Protein 2EKP (pdb70)

Foldseek 3Di:
DAEEEFEVCQWFLSVLLLLVCVVVVYAYEYEDQDRVVSCVVRVHHYDHDDQLDDQLLVSLVVSCVVRVAHAEYEQDDDDADQDAPVVDDVVRLCSLLCSQPVSLVRNCVNRLVRNLVVLAHFYEHEAEVLLVPPLPPTRGNSNSVSRVVVLVVQLVVQVVCVRSRYAGEYEYEYAEDTPVCVVQVVDCVRVVVQLVLQQQSDHHYSNVSSVVVVCSGDPVCSVPHSYYHYHYNCNVVD

InterPro domains:
  IPR002347 Short-chain dehydrogenase/reductase SDR [PF13561] (12-236)
  IPR002347 Short-chain dehydrogenase/reductase SDR [PR00080] (69-80)
  IPR002347 Short-chain dehydrogenase/reductase SDR [PR00080] (122-130)
  IPR002347 Short-chain dehydrogenase/reductase SDR [PR00080] (144-163)
  IPR002347 Short-chain dehydrogenase/reductase SDR [PR00081] (4-21)
  IPR002347 Short-chain dehydrogenase/reductase SDR [PR00081] (69-80)
  IPR002347 Short-chain dehydrogenase/reductase SDR [PR00081] (116-132)
  IPR002347 Short-chain dehydrogenase/reductase SDR [PR00081] (144-163)
  IPR002347 Short-chain dehydrogenase/reductase SDR [PR00081] (165-182)
  IPR002347 Short-chain dehydrogenase/reductase SDR [PR00081] (200-220)
  IPR036291 NAD(P)-binding domain superfamily [SSF51735] (3-238)
  IPR057326 Ketoreductase domain [SM00822] (3-175)

Secondary structure (DSSP, 8-state):
--EEEEETTTSHHHHHHHHHHHHTT-EEEEEESS-HHHHHHHT-EEEE--TTTS-HHHHHHHHHHHHTS--EEEE---------TTT--HHHHHHHHIIIIIHHHHHHHHHHHHHHHHT-EEEEEE--GGGTS--TTS--HHHHHHHHHHHHHHHHHHHHHGGGTEEEEEEEE-SB-SGGGHHHHT-HHHHHHHHTT-TTSSPBPHHHHHHHHHHHTSGGGTT--S-EEEESTTTTT-

Solvent-accessible surface area: 10764 Å² total; per-residue (Å²): 147,47,21,0,0,0,0,16,0,16,150,24,32,2,57,11,0,0,80,23,0,47,90,93,54,26,121,2,0,0,0,21,167,124,0,86,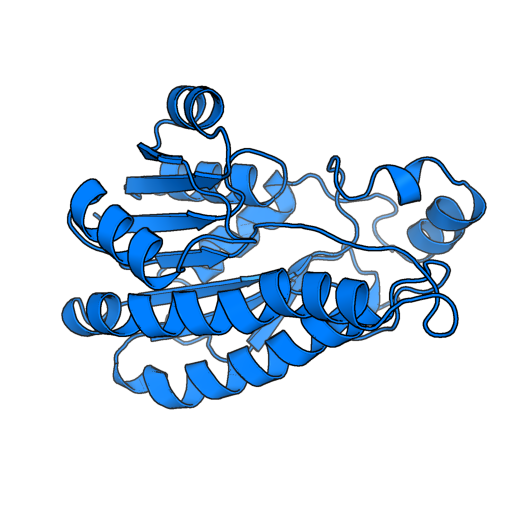131,5,1,152,74,17,58,14,49,51,11,59,9,26,10,57,166,63,86,3,102,29,4,1,151,96,0,60,150,40,0,60,15,3,22,0,0,0,9,19,17,60,19,26,18,72,69,65,68,189,110,26,51,163,142,34,81,87,112,0,13,53,5,4,37,40,0,0,85,37,0,0,80,22,0,7,81,47,0,32,156,47,46,26,0,0,1,0,2,14,2,11,4,4,7,100,49,74,2,52,60,8,53,16,39,1,25,23,56,0,12,63,34,2,17,38,26,0,140,46,10,4,161,114,32,34,237,81,14,0,27,0,1,0,0,0,8,14,19,5,65,22,107,59,22,84,54,11,69,118,58,95,141,28,62,103,64,0,19,71,84,8,81,117,50,105,10,19,128,16,92,42,0,1,146,42,0,6,52,4,0,0,103,98,0,90,218,59,45,9,102,26,41,48,34,20,26,24,6,61,93,174

Sequence (238 aa):
ERKALVTGGSRGIGRAIAEALVARGYRVAIASRNPEEAAQSLGAVPLPTDLEKDDPKGLVKRALEALGGLHVLVHAAAVNVRKPALELSYEEWRRVLYLHLDVAFLLAQAAAPHMAEAGWGRVLFIGSVTTFTAGGPVPIPAYTTAKTALLGLTRALAKEWARLGIRVNLLCPGYVETEFTLPLRQNPELYEPITARIPMGRWARPEEIARVAAVLCGDEAEYLTGQAVAVDGGFLAY

Radius of gyration: 16.85 Å; Cα contacts (8 Å, |Δi|>4): 509; chains: 1; bounding box: 47×37×44 Å

Structure (mmCIF, N/CA/C/O backbone):
data_2EKP
#
_entry.id   2EKP
#
_cell.length_a   66.873
_cell.length_b   87.233
_cell.length_c   92.093
_cell.angle_alpha   90.00
_cell.angle_beta   90.00
_cell.angle_gamma   90.00
#
_symmetry.space_group_name_H-M   'I 2 2 2'
#
loop_
_entity.id
_entity.type
_entity.pdbx_description
1 polymer '2-deoxy-D-gluconate 3-dehydrogenase'
2 non-polymer NICOTINAMIDE-ADENINE-DINUCLEOTIDE
3 non-polymer GLYCEROL
4 water water
#
loop_
_atom_site.group_PDB
_atom_site.id
_atom_site.type_symbol
_atom_site.label_atom_id
_atom_site.label_alt_id
_atom_site.label_comp_id
_atom_site.label_asym_id
_atom_site.label_entity_id
_atom_site.label_seq_id
_atom_site.pdbx_PDB_ins_code
_atom_site.Cartn_x
_atom_site.Cartn_y
_atom_site.Cartn_z
_atom_site.occupancy
_atom_site.B_iso_or_equiv
_atom_site.auth_seq_id
_atom_site.auth_comp_id
_atom_site.auth_asym_id
_atom_site.auth_atom_id
_atom_site.pdbx_PDB_model_num
ATOM 1 N N . GLU A 1 2 ? 26.923 13.846 58.232 1.00 23.78 2 GLU A N 1
ATOM 2 C CA . GLU A 1 2 ? 25.623 13.861 58.887 1.00 22.92 2 GLU A CA 1
ATOM 3 C C . GLU A 1 2 ? 25.756 14.059 60.397 1.00 19.66 2 GLU A C 1
ATOM 4 O O . GLU A 1 2 ? 25.199 14.981 60.980 1.00 22.06 2 GLU A O 1
ATOM 10 N N . ARG A 1 3 ? 26.276 13.364 61.322 1.00 15.63 3 ARG A N 1
ATOM 11 C CA . ARG A 1 3 ? 26.459 13.653 62.764 1.00 11.85 3 ARG A CA 1
ATOM 12 C C . ARG A 1 3 ? 27.432 14.825 62.932 1.00 10.07 3 ARG A C 1
ATOM 13 O O . ARG A 1 3 ? 28.495 14.851 62.313 1.00 10.65 3 ARG A O 1
ATOM 21 N N . LYS A 1 4 ? 27.051 15.796 63.758 1.00 8.56 4 LYS A N 1
ATOM 22 C CA . LYS A 1 4 ? 27.867 16.987 64.013 1.00 7.85 4 LYS A CA 1
ATOM 23 C C . LYS A 1 4 ? 28.474 16.876 65.410 1.00 7.01 4 LYS A C 1
ATOM 24 O O . LYS A 1 4 ? 27.760 16.632 66.384 1.00 7.40 4 LYS A O 1
ATOM 30 N N . ALA A 1 5 ? 29.783 17.081 65.509 1.00 7.29 5 ALA A N 1
ATOM 31 C CA . ALA A 1 5 ? 30.474 16.949 66.786 1.00 6.76 5 ALA A CA 1
ATOM 32 C C . ALA A 1 5 ? 31.371 18.112 67.174 1.00 6.69 5 ALA A C 1
ATOM 33 O O . ALA A 1 5 ? 32.053 18.699 66.331 1.00 7.56 5 ALA A O 1
ATOM 35 N N . LEU A 1 6 ? 31.358 18.432 68.464 1.00 6.59 6 LEU A N 1
ATOM 36 C CA . LEU A 1 6 ? 32.202 19.475 69.029 1.00 6.55 6 LEU A CA 1
ATOM 37 C C . LEU A 1 6 ? 33.197 18.790 69.962 1.00 6.52 6 LEU A C 1
ATOM 38 O O . LEU A 1 6 ? 32.798 18.067 70.880 1.00 6.55 6 LEU A O 1
ATOM 43 N N . VAL A 1 7 ? 34.486 19.001 69.716 1.00 6.33 7 VAL A N 1
ATOM 44 C CA . VAL A 1 7 ? 35.524 18.416 70.556 1.00 6.51 7 VAL A CA 1
ATOM 45 C C . VAL A 1 7 ? 36.372 19.531 71.161 1.00 5.95 7 VAL A C 1
ATOM 46 O O . VAL A 1 7 ? 37.106 20.215 70.442 1.00 6.75 7 VAL A O 1
ATOM 50 N N . THR A 1 8 ? 36.250 19.746 72.469 1.00 6.27 8 THR A N 1
ATOM 51 C CA . THR A 1 8 ? 37.076 20.763 73.107 1.00 6.57 8 THR A CA 1
ATOM 52 C C . THR A 1 8 ? 38.423 20.086 73.348 1.00 6.85 8 THR A C 1
ATOM 53 O O . THR A 1 8 ? 38.490 18.870 73.560 1.00 6.63 8 THR A O 1
ATOM 57 N N . GLY A 1 9 ? 39.495 20.870 73.309 1.00 7.45 9 GLY A N 1
ATOM 58 C CA . GLY A 1 9 ? 40.820 20.301 73.467 1.00 7.14 9 GLY A CA 1
ATOM 59 C C . GLY A 1 9 ? 41.138 19.454 72.246 1.00 6.64 9 GLY A C 1
ATOM 60 O O . GLY A 1 9 ? 41.904 18.494 72.317 1.00 7.43 9 GLY A O 1
ATOM 61 N N . GLY A 1 10 ? 40.555 19.823 71.109 1.00 6.88 10 GLY A N 1
ATOM 62 C CA . GLY A 1 10 ? 40.760 19.053 69.895 1.00 7.28 10 GLY A CA 1
ATOM 63 C C . GLY A 1 10 ? 41.978 19.363 69.046 1.00 6.67 10 GLY A C 1
ATOM 64 O O . GLY A 1 10 ? 42.137 18.779 67.975 1.00 7.39 10 GLY A O 1
ATOM 65 N N . SER A 1 11 ? 42.846 20.257 69.508 1.00 6.73 11 SER A N 1
ATOM 66 C CA . SER A 1 11 ? 44.032 20.596 68.735 1.00 7.05 11 SER A CA 1
ATOM 67 C C . SER A 1 11 ? 45.250 19.728 69.047 1.00 6.96 11 SER A C 1
ATOM 68 O O . SER A 1 11 ? 46.183 19.683 68.252 1.00 7.71 11 SER A O 1
ATOM 71 N N . ARG A 1 12 ? 45.244 19.045 70.190 1.00 7.11 12 ARG A N 1
ATOM 72 C CA . ARG A 1 12 ? 46.378 18.214 70.589 1.00 7.61 12 ARG A CA 1
ATOM 73 C C . ARG A 1 12 ? 45.951 16.943 71.305 1.00 7.42 12 ARG A C 1
ATOM 74 O O . ARG A 1 12 ? 44.802 16.791 71.721 1.00 7.13 12 ARG A O 1
ATOM 82 N N . GLY A 1 13 ? 46.913 16.037 71.439 1.00 7.87 13 GLY A N 1
ATOM 83 C CA . GLY A 1 13 ? 46.714 14.803 72.172 1.00 7.11 13 GLY A CA 1
ATOM 84 C C . GLY A 1 13 ? 45.485 13.958 71.937 1.00 6.67 13 GLY A C 1
ATOM 85 O O . GLY A 1 13 ? 45.129 13.649 70.803 1.00 7.12 13 GLY A O 1
ATOM 86 N N . ILE A 1 14 ? 44.851 13.556 73.034 1.00 6.99 14 ILE A N 1
ATOM 87 C CA . ILE A 1 14 ? 43.671 12.708 72.972 1.00 6.86 14 ILE A CA 1
ATOM 88 C C . ILE A 1 14 ? 42.507 13.381 72.247 1.00 6.62 14 ILE A C 1
ATOM 89 O O . ILE A 1 14 ? 41.847 12.757 71.416 1.00 7.36 14 ILE A O 1
ATOM 94 N N . GLY A 1 15 ? 42.255 14.648 72.561 1.00 6.84 15 GLY A N 1
ATOM 95 C CA . GLY A 1 15 ? 41.176 15.365 71.903 1.00 7.27 15 GLY A CA 1
ATOM 96 C C . GLY A 1 15 ? 41.379 15.405 70.399 1.00 6.15 15 GLY A C 1
ATOM 97 O O . GLY A 1 15 ? 40.441 15.200 69.626 1.00 7.20 15 GLY A O 1
ATOM 98 N N . ARG A 1 16 ? 42.609 15.671 69.970 1.00 6.83 16 ARG A N 1
ATOM 99 C CA . ARG A 1 16 ? 42.898 15.717 68.540 1.00 7.67 16 ARG A CA 1
ATOM 100 C C . ARG A 1 16 ? 42.668 14.341 67.913 1.00 6.98 16 ARG A C 1
ATOM 101 O O . ARG A 1 16 ? 42.101 14.229 66.824 1.00 7.37 16 ARG A O 1
ATOM 109 N N . ALA A 1 17 ? 43.110 13.293 68.602 1.00 7.16 17 ALA A N 1
ATOM 110 C CA . ALA A 1 17 ? 42.940 11.937 68.096 1.00 7.31 17 ALA A CA 1
ATOM 111 C C . ALA A 1 17 ? 41.458 11.593 67.978 1.00 6.59 17 ALA A C 1
ATOM 112 O O . ALA A 1 17 ? 41.038 10.927 67.033 1.00 7.28 17 ALA A O 1
ATOM 114 N N . ILE A 1 18 ? 40.660 12.045 68.940 1.00 6.80 18 ILE A N 1
ATOM 115 C CA . ILE A 1 18 ? 39.229 11.779 68.896 1.00 7.29 18 ILE A CA 1
ATOM 116 C C . ILE A 1 18 ? 38.598 12.526 67.715 1.00 6.81 18 ILE A C 1
ATOM 117 O O . ILE A 1 18 ? 37.803 11.955 66.972 1.00 6.96 18 ILE A O 1
ATOM 122 N N . ALA A 1 19 ? 38.958 13.796 67.538 1.00 7.08 19 ALA A N 1
ATOM 123 C CA . ALA A 1 19 ? 38.430 14.589 66.429 1.00 6.93 19 ALA A CA 1
ATOM 124 C C . ALA A 1 19 ? 38.755 13.873 65.121 1.00 7.64 19 ALA A C 1
ATOM 125 O O . ALA A 1 19 ? 37.923 13.773 64.219 1.00 7.49 19 ALA A O 1
ATOM 127 N N . GLU A 1 20 ? 39.991 13.388 65.035 1.00 7.55 20 GLU A N 1
ATOM 128 C CA . GLU A 1 20 ? 40.470 12.662 63.868 1.00 8.60 20 GLU A CA 1
ATOM 129 C C . GLU A 1 20 ? 39.636 11.422 63.603 1.00 8.10 20 GLU A C 1
ATOM 130 O O . GLU A 1 20 ? 39.238 11.164 62.467 1.00 8.51 20 GLU A O 1
ATOM 136 N N . ALA A 1 21 ? 39.367 10.657 64.655 1.00 7.85 21 ALA A N 1
ATOM 137 C CA . ALA A 1 21 ? 38.576 9.438 64.535 1.00 8.01 21 ALA A CA 1
ATOM 138 C C . ALA A 1 21 ? 37.140 9.731 64.105 1.00 7.68 21 ALA A C 1
ATOM 139 O O . ALA A 1 21 ? 36.547 8.976 63.330 1.00 8.88 21 ALA A O 1
ATOM 141 N N . LEU A 1 22 ? 36.577 10.824 64.609 1.00 7.41 22 LEU A N 1
ATOM 142 C CA . LEU A 1 22 ? 35.212 11.179 64.252 1.00 7.56 22 LEU A CA 1
ATOM 143 C C . LEU A 1 22 ? 35.135 11.629 62.795 1.00 7.52 22 LEU A C 1
ATOM 144 O O . LEU A 1 22 ? 34.180 11.302 62.094 1.00 8.51 22 LEU A O 1
ATOM 149 N N . VAL A 1 23 ? 36.137 12.373 62.334 1.00 7.85 23 VAL A N 1
ATOM 150 C CA . VAL A 1 23 ? 36.152 12.801 60.940 1.00 8.63 23 VAL A CA 1
ATOM 151 C C . VAL A 1 23 ? 36.221 11.548 60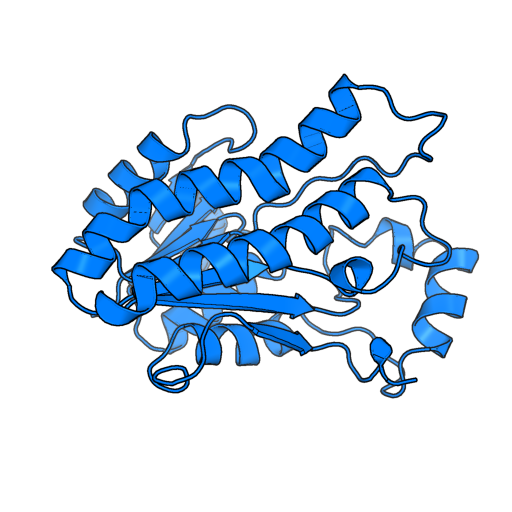.063 1.00 8.91 23 VAL A C 1
ATOM 152 O O . VAL A 1 23 ? 35.578 11.474 59.014 1.00 9.06 23 VAL A O 1
ATOM 156 N N . ALA A 1 24 ? 36.982 10.553 60.513 1.00 9.04 24 ALA A N 1
ATOM 157 C CA . ALA A 1 24 ? 37.129 9.307 59.767 1.00 10.57 24 ALA A CA 1
ATOM 158 C C . ALA A 1 24 ? 35.803 8.551 59.681 1.00 11.03 24 ALA A C 1
ATOM 159 O O . ALA A 1 24 ? 35.598 7.741 58.773 1.00 12.81 24 ALA A O 1
ATOM 161 N N . ARG A 1 25 ? 34.907 8.815 60.629 1.00 11.33 25 ARG A N 1
ATOM 162 C CA . ARG A 1 25 ? 33.592 8.176 60.648 1.00 12.28 25 ARG A CA 1
ATOM 163 C C . ARG A 1 25 ? 32.587 8.939 59.797 1.00 11.67 25 ARG A C 1
ATOM 164 O O . ARG A 1 25 ? 31.425 8.546 59.695 1.00 13.31 25 ARG A O 1
ATOM 172 N N . GLY A 1 26 ? 33.031 10.039 59.202 1.00 10.77 26 GLY A N 1
ATOM 173 C CA . GLY A 1 26 ? 32.147 10.830 58.367 1.00 10.57 26 GLY A CA 1
ATOM 174 C C . GLY A 1 26 ? 31.428 11.940 59.108 1.00 9.92 26 GLY A C 1
ATOM 175 O O . GLY A 1 26 ? 30.550 12.592 58.544 1.00 11.54 26 GLY A O 1
ATOM 176 N N . TYR A 1 27 ? 31.788 12.164 60.368 1.00 9.41 27 TYR A N 1
ATOM 177 C CA . TYR A 1 27 ? 31.160 13.224 61.158 1.00 8.95 27 TYR A CA 1
ATOM 178 C C . TYR A 1 27 ? 31.726 14.586 60.756 1.00 8.85 27 TYR A C 1
ATOM 179 O O . TYR A 1 27 ? 32.871 14.675 60.329 1.00 9.78 27 TYR A O 1
ATOM 188 N N . ARG A 1 28 ? 30.918 15.633 60.884 1.00 8.64 28 ARG A N 1
ATOM 189 C CA . ARG A 1 28 ? 31.396 16.977 60.617 1.00 9.25 28 ARG A CA 1
ATOM 190 C C . ARG A 1 28 ? 31.849 17.425 61.999 1.00 8.64 28 ARG A C 1
ATOM 191 O O . ARG A 1 28 ? 31.040 17.458 62.936 1.00 9.27 28 ARG A O 1
ATOM 199 N N . VAL A 1 29 ? 33.129 17.767 62.127 1.00 8.54 29 VAL A N 1
ATOM 200 C CA . VAL A 1 29 ? 33.693 18.123 63.421 1.00 8.24 29 VAL A CA 1
ATOM 201 C C . VAL A 1 29 ? 34.203 19.547 63.569 1.00 7.65 29 VAL A C 1
ATOM 202 O O . VAL A 1 29 ? 34.743 20.136 62.632 1.00 8.47 29 VAL A O 1
ATOM 206 N N . ALA A 1 30 ? 34.005 20.091 64.763 1.00 8.29 30 ALA A N 1
ATOM 207 C CA . ALA A 1 30 ? 34.499 21.411 65.110 1.00 7.70 30 ALA A CA 1
ATOM 208 C C . ALA A 1 30 ? 35.393 21.179 66.323 1.00 7.54 30 ALA A C 1
ATOM 209 O O . ALA A 1 30 ? 35.019 20.439 67.237 1.00 8.02 30 ALA A O 1
ATOM 211 N N . ILE A 1 31 ? 36.586 21.767 66.322 1.00 7.50 31 ILE A N 1
ATOM 212 C CA . ILE A 1 31 ? 37.470 21.621 67.469 1.00 7.15 31 ILE A CA 1
ATOM 213 C C . ILE A 1 31 ? 37.627 22.973 68.143 1.00 7.38 31 ILE A C 1
ATOM 214 O O . ILE A 1 31 ? 37.714 24.012 67.480 1.00 8.64 31 ILE A O 1
ATOM 219 N N . ALA A 1 32 ? 37.638 22.955 69.469 1.00 6.64 32 ALA A N 1
ATOM 220 C CA . ALA A 1 32 ? 37.770 24.172 70.242 1.00 7.13 32 ALA A CA 1
ATOM 221 C C . ALA A 1 32 ? 39.002 24.137 71.130 1.00 7.42 32 ALA A C 1
ATOM 222 O O . ALA A 1 32 ? 39.235 23.176 71.864 1.00 8.59 32 ALA A O 1
ATOM 224 N N . SER A 1 33 ? 39.801 25.191 71.029 1.00 7.81 33 SER A N 1
ATOM 225 C CA . SER A 1 33 ? 41.006 25.367 71.828 1.00 7.11 33 SER A CA 1
ATOM 226 C C . SER A 1 33 ? 41.363 26.835 71.636 1.00 6.73 33 SER A C 1
ATOM 227 O O . SER A 1 33 ? 40.680 27.537 70.892 1.00 7.13 33 SER A O 1
ATOM 230 N N . ARG A 1 34 ? 42.414 27.315 72.289 1.00 7.36 34 ARG A N 1
ATOM 231 C CA . ARG A 1 34 ? 42.755 28.722 72.138 1.00 7.66 34 ARG A CA 1
ATOM 232 C C . ARG A 1 34 ? 43.231 29.094 70.736 1.00 7.38 34 ARG A C 1
ATOM 233 O O . ARG A 1 34 ? 42.847 30.141 70.216 1.00 8.21 34 ARG A O 1
ATOM 241 N N . ASN A 1 35 ? 44.032 28.229 70.116 1.00 7.37 35 ASN A N 1
ATOM 242 C CA . ASN A 1 35 ? 44.566 28.470 68.770 1.00 7.80 35 ASN A CA 1
ATOM 243 C C . ASN A 1 35 ? 44.392 27.200 67.941 1.00 7.76 35 ASN A C 1
ATOM 244 O O . ASN A 1 35 ? 45.369 26.544 67.576 1.00 7.79 35 ASN A O 1
ATOM 249 N N . PRO A 1 36 ? 43.141 26.856 67.605 1.00 7.60 36 PRO A N 1
ATOM 250 C CA . PRO A 1 36 ? 42.800 25.660 66.831 1.00 8.03 36 PRO A CA 1
ATOM 251 C C . PRO A 1 36 ? 42.957 25.701 65.315 1.00 7.46 36 PRO A C 1
ATOM 252 O O . PRO A 1 36 ? 42.824 24.671 64.661 1.00 7.95 36 PRO A O 1
ATOM 256 N N . GLU A 1 37 ? 43.228 26.876 64.759 1.00 7.92 37 GLU A N 1
ATOM 257 C CA . GLU A 1 37 ? 43.335 27.033 63.310 1.00 8.48 37 GLU A CA 1
ATOM 258 C C . GLU A 1 37 ? 44.192 26.020 62.555 1.00 7.83 37 GLU A C 1
ATOM 259 O O . GLU A 1 37 ? 43.722 25.383 61.611 1.00 8.25 37 GLU A O 1
ATOM 265 N N . GLU A 1 38 ? 45.448 25.875 62.959 1.00 7.61 38 GLU A N 1
ATOM 266 C CA . GLU A 1 38 ? 46.354 24.962 62.272 1.00 7.42 38 GLU A CA 1
ATOM 267 C C . GLU A 1 38 ? 45.880 23.513 62.354 1.00 7.23 38 GLU A C 1
ATOM 268 O O . GLU A 1 38 ? 45.826 22.813 61.343 1.00 7.46 38 GLU A O 1
ATOM 274 N N . ALA A 1 39 ? 45.524 23.066 63.553 1.00 7.04 39 ALA A N 1
ATOM 275 C CA . ALA A 1 39 ? 45.063 21.695 63.728 1.00 7.16 39 ALA A CA 1
ATOM 276 C C . ALA A 1 39 ? 43.771 21.443 62.960 1.00 7.09 39 ALA A C 1
ATOM 277 O O . ALA A 1 39 ? 43.596 20.382 62.363 1.00 7.78 39 ALA A O 1
ATOM 279 N N . ALA A 1 40 ? 42.867 22.417 62.972 1.00 7.34 40 ALA A N 1
ATOM 280 C CA . ALA A 1 40 ? 41.593 22.274 62.279 1.00 7.87 40 ALA A CA 1
ATOM 281 C C . ALA A 1 40 ? 41.807 22.088 60.781 1.00 7.84 40 ALA A C 1
ATOM 282 O O . ALA A 1 40 ? 41.167 21.245 60.150 1.00 8.41 40 ALA A O 1
ATOM 284 N N . GLN A 1 41 ? 42.712 22.877 60.211 1.00 8.24 41 GLN A N 1
ATOM 285 C CA . GLN A 1 41 ? 43.004 22.779 58.785 1.00 9.16 41 GLN A CA 1
ATOM 286 C C . GLN A 1 41 ? 43.615 21.418 58.453 1.00 8.67 41 GLN A C 1
ATOM 287 O O . GLN A 1 41 ? 43.273 20.804 57.445 1.00 9.45 41 GLN A O 1
ATOM 293 N N . SER A 1 42 ? 44.520 20.951 59.305 1.00 8.82 42 SER A N 1
ATOM 294 C CA . SER A 1 42 ? 45.165 19.661 59.105 1.00 10.51 42 SER A CA 1
ATOM 295 C C . SER A 1 42 ? 44.153 18.531 59.241 1.00 10.99 42 SER A C 1
ATOM 296 O O . SER A 1 42 ? 44.180 17.561 58.479 1.00 12.32 42 SER A O 1
ATOM 299 N N . LEU A 1 43 ? 43.278 18.682 60.234 1.00 10.62 43 LEU A N 1
ATOM 300 C CA . LEU A 1 43 ? 42.238 17.722 60.582 1.00 13.24 43 LEU A CA 1
ATOM 301 C C . LEU A 1 43 ? 41.047 17.656 59.629 1.00 11.75 43 LEU A C 1
ATOM 302 O O . LEU A 1 43 ? 40.510 16.572 59.401 1.00 12.60 43 LEU A O 1
ATOM 307 N N . GLY A 1 44 ? 40.655 18.790 59.052 1.00 11.63 44 GLY A N 1
ATOM 308 C CA . GLY A 1 44 ? 39.500 18.810 58.176 1.00 11.67 44 GLY A CA 1
ATOM 309 C C . GLY A 1 44 ? 38.330 19.083 59.102 1.00 10.74 44 GLY A C 1
ATOM 310 O O . GLY A 1 44 ? 37.248 18.514 58.953 1.00 12.60 44 GLY A O 1
ATOM 311 N N . ALA A 1 45 ? 38.565 19.951 60.084 1.00 9.95 45 ALA A N 1
ATOM 312 C CA . ALA A 1 45 ? 37.546 20.323 61.058 1.00 9.57 45 ALA A CA 1
ATOM 313 C C . ALA A 1 45 ? 37.374 21.836 61.093 1.00 9.35 45 ALA A C 1
ATOM 314 O O . ALA A 1 45 ? 38.216 22.575 60.587 1.00 9.32 45 ALA A O 1
ATOM 316 N N . VAL A 1 46 ? 36.280 22.292 61.693 1.00 8.90 46 VAL A N 1
ATOM 317 C CA . VAL A 1 46 ? 36.010 23.720 61.811 1.00 9.23 46 VAL A CA 1
ATOM 318 C C . VAL A 1 46 ? 36.675 24.241 63.081 1.00 7.90 46 VAL A C 1
ATOM 319 O O . VAL A 1 46 ? 36.485 23.680 64.160 1.00 7.96 46 VAL A O 1
ATOM 323 N N . PRO A 1 47 ? 37.468 25.318 62.971 1.00 7.93 47 PRO A N 1
ATOM 324 C CA . PRO A 1 47 ? 38.131 25.864 64.158 1.00 8.02 47 PRO A CA 1
ATOM 325 C C . PRO A 1 47 ? 37.226 26.802 64.952 1.00 8.09 47 PRO A C 1
ATOM 326 O O . PRO A 1 47 ? 36.542 27.647 64.378 1.00 8.71 47 PRO A O 1
ATOM 330 N N . LEU A 1 48 ? 37.219 26.642 66.272 1.00 7.54 48 LEU A N 1
ATOM 331 C CA . LEU A 1 48 ? 36.432 27.502 67.149 1.00 7.32 48 LEU A CA 1
ATOM 332 C C . LEU A 1 48 ? 37.334 28.000 68.271 1.00 7.71 48 LEU A C 1
ATOM 333 O O . LEU A 1 48 ? 37.432 27.373 69.327 1.00 8.07 48 LEU A O 1
ATOM 338 N N . PRO A 1 49 ? 38.024 29.130 68.046 1.00 7.87 49 PRO A N 1
ATOM 339 C CA . PRO A 1 49 ? 38.921 29.697 69.058 1.00 8.44 49 PRO A CA 1
ATOM 340 C C . PRO A 1 49 ? 38.167 30.036 70.336 1.00 9.30 49 PRO A C 1
ATOM 341 O O . PRO A 1 49 ? 37.118 30.677 70.290 1.00 10.02 49 PRO A O 1
ATOM 345 N N . THR A 1 50 ? 38.709 29.610 71.471 1.00 8.67 50 THR A N 1
ATOM 346 C CA . THR A 1 50 ? 38.083 29.879 72.755 1.00 9.80 50 THR A CA 1
ATOM 347 C C . THR A 1 50 ? 39.035 29.564 73.898 1.00 8.62 50 THR A C 1
ATOM 348 O O . THR A 1 50 ? 39.919 28.718 73.767 1.00 9.13 50 THR A O 1
ATOM 352 N N . ASP A 1 51 ? 38.868 30.275 75.008 1.00 8.96 51 ASP A N 1
ATOM 353 C CA . ASP A 1 51 ? 39.661 30.029 76.205 1.00 8.85 51 ASP A CA 1
ATOM 354 C C . ASP A 1 51 ? 38.617 29.526 77.189 1.00 8.52 51 ASP A C 1
ATOM 355 O O . ASP A 1 51 ? 37.904 30.319 77.808 1.00 8.74 51 ASP A O 1
ATOM 360 N N . LEU A 1 52 ? 38.510 28.209 77.320 1.00 8.77 52 LEU A N 1
ATOM 361 C CA . LEU A 1 52 ? 37.510 27.627 78.202 1.00 8.77 52 LEU A CA 1
ATOM 362 C C . LEU A 1 52 ? 37.734 27.850 79.689 1.00 9.10 52 LEU A C 1
ATOM 363 O O . LEU A 1 52 ? 36.918 27.430 80.506 1.00 9.42 52 LEU A O 1
ATOM 368 N N . GLU A 1 53 ? 38.831 28.502 80.054 1.00 9.66 53 GLU A N 1
ATOM 369 C CA . GLU A 1 53 ? 39.054 28.787 81.463 1.00 10.39 53 GLU A CA 1
ATOM 370 C C . GLU A 1 53 ? 38.404 30.129 81.792 1.00 10.83 53 GLU A C 1
ATOM 371 O O . GLU A 1 53 ? 38.272 30.483 82.962 1.00 11.85 53 GLU A O 1
ATOM 377 N N . LYS A 1 54 ? 37.987 30.862 80.758 1.00 11.13 54 LYS A N 1
ATOM 378 C CA . LYS A 1 54 ? 37.372 32.179 80.944 1.00 12.88 54 LYS A CA 1
ATOM 379 C C . LYS A 1 54 ? 36.061 32.419 80.192 1.00 12.40 54 LYS A C 1
ATOM 380 O O . LYS A 1 54 ? 35.142 33.048 80.717 1.00 13.83 54 LYS A O 1
ATOM 386 N N . ASP A 1 55 ? 35.976 31.927 78.962 1.00 11.61 55 ASP A N 1
ATOM 387 C CA . ASP A 1 55 ? 34.793 32.148 78.132 1.00 11.47 55 ASP A CA 1
ATOM 388 C C . ASP A 1 55 ? 33.562 31.323 78.481 1.00 10.84 55 ASP A C 1
ATOM 389 O O . ASP A 1 55 ? 33.654 30.139 78.794 1.00 11.09 55 ASP A O 1
ATOM 394 N N . ASP A 1 56 ? 32.401 31.964 78.402 1.00 10.33 56 ASP A N 1
ATOM 395 C CA . ASP A 1 56 ? 31.127 31.318 78.702 1.00 10.05 56 ASP A CA 1
ATOM 396 C C . ASP A 1 56 ? 30.924 30.079 77.825 1.00 9.46 56 ASP A C 1
ATOM 397 O O . ASP A 1 56 ? 30.844 30.179 76.601 1.00 9.85 56 ASP A O 1
ATOM 402 N N . PRO A 1 57 ? 30.846 28.888 78.443 1.00 8.76 57 PRO A N 1
ATOM 403 C CA . PRO A 1 57 ? 30.655 27.650 77.678 1.00 8.91 57 PRO A CA 1
ATOM 404 C C . PRO A 1 57 ? 29.426 27.672 76.766 1.00 8.39 57 PRO A C 1
ATOM 405 O O . PRO A 1 57 ? 29.433 27.080 75.684 1.00 8.61 57 PRO A O 1
ATOM 409 N N . LYS A 1 58 ? 28.372 28.350 77.213 1.00 9.36 58 LYS A N 1
ATOM 410 C CA . LYS A 1 58 ? 27.141 28.462 76.435 1.00 10.32 58 LYS A CA 1
ATOM 411 C C . LYS A 1 58 ? 27.429 29.083 75.075 1.00 9.95 58 LYS A C 1
ATOM 412 O O . LYS A 1 58 ? 26.842 28.693 74.064 1.00 10.61 58 LYS A O 1
ATOM 418 N N . GLY A 1 59 ? 28.332 30.058 75.065 1.00 10.07 59 GLY A N 1
ATOM 419 C CA . GLY A 1 59 ? 28.686 30.738 73.834 1.00 10.07 59 GLY A CA 1
ATOM 420 C C . GLY A 1 59 ? 29.373 29.829 72.836 1.00 9.21 59 GLY A C 1
ATOM 421 O O . GLY A 1 59 ? 29.141 29.930 71.631 1.00 9.77 59 GLY A O 1
ATOM 422 N N . LEU A 1 60 ? 30.231 28.945 73.334 1.00 8.67 60 LEU A N 1
ATOM 423 C CA . LEU A 1 60 ? 30.938 28.019 72.464 1.00 7.74 60 LEU A CA 1
ATOM 424 C C . LEU A 1 60 ? 29.960 27.048 71.818 1.00 7.57 60 LEU A C 1
ATOM 425 O O . LEU A 1 60 ? 30.059 26.760 70.629 1.00 8.01 60 LEU A O 1
ATOM 430 N N . VAL A 1 61 ? 29.014 26.540 72.599 1.00 7.80 61 VAL A N 1
ATOM 431 C CA . VAL A 1 61 ? 28.039 25.609 72.053 1.00 7.95 61 VAL A CA 1
ATOM 432 C C . VAL A 1 61 ? 27.192 26.291 70.977 1.00 7.76 61 VAL A C 1
ATOM 433 O O . VAL A 1 61 ? 26.898 25.695 69.940 1.00 7.97 61 VAL A O 1
ATOM 437 N N . LYS A 1 62 ? 26.812 27.543 71.216 1.00 8.08 62 LYS A N 1
ATOM 438 C CA . LYS A 1 62 ? 26.019 28.297 70.249 1.00 8.95 62 LYS A CA 1
ATOM 439 C C . LYS A 1 62 ? 26.819 28.442 68.953 1.00 8.24 62 LYS A C 1
ATOM 440 O O . LYS A 1 62 ? 26.288 28.261 67.857 1.00 8.80 62 LYS A O 1
ATOM 446 N N . ARG A 1 63 ? 28.102 28.763 69.082 1.00 8.14 63 ARG A N 1
ATOM 447 C CA . ARG A 1 63 ? 28.962 28.914 67.916 1.00 8.43 63 ARG A CA 1
ATOM 448 C C . ARG A 1 63 ? 29.134 27.590 67.173 1.00 8.14 63 ARG A C 1
ATOM 449 O O . ARG A 1 63 ? 29.209 27.568 65.943 1.00 8.34 63 ARG A O 1
ATOM 457 N N . ALA A 1 64 ? 29.193 26.488 67.915 1.00 7.92 64 ALA A N 1
ATOM 458 C CA . ALA A 1 64 ? 29.354 25.176 67.299 1.00 7.82 64 ALA A CA 1
ATOM 459 C C . ALA A 1 64 ? 28.107 24.801 66.504 1.00 7.70 64 ALA A C 1
ATOM 460 O O . ALA A 1 64 ? 28.204 24.293 65.387 1.00 8.27 64 ALA A O 1
ATOM 462 N N . LEU A 1 65 ? 26.938 25.050 67.087 1.00 8.25 65 LEU A N 1
ATOM 463 C CA . LEU A 1 65 ? 25.674 24.745 66.424 1.00 9.12 65 LEU A CA 1
ATOM 464 C C . LEU A 1 65 ? 25.594 25.485 65.092 1.00 9.58 65 LEU A C 1
ATOM 465 O O . LEU A 1 65 ? 25.221 24.910 64.069 1.00 9.83 65 LEU A O 1
ATOM 470 N N . GLU A 1 66 ? 25.954 26.765 65.115 1.00 9.87 66 GLU A N 1
ATOM 471 C CA . GLU A 1 66 ? 25.923 27.600 63.919 1.00 11.19 66 GLU A CA 1
ATOM 472 C C . GLU A 1 66 ? 26.954 27.148 62.888 1.00 11.10 66 GLU A C 1
ATOM 473 O O . GLU A 1 66 ? 26.662 27.071 61.695 1.00 12.52 66 GLU A O 1
ATOM 479 N N . ALA A 1 67 ? 28.161 26.846 63.352 1.00 10.55 67 ALA A N 1
ATOM 480 C CA . ALA A 1 67 ? 29.233 26.424 62.462 1.00 10.88 67 ALA A CA 1
ATOM 481 C C . ALA A 1 67 ? 29.004 25.065 61.805 1.00 11.25 67 ALA A C 1
ATOM 482 O O . ALA A 1 67 ? 29.369 24.863 60.645 1.00 13.16 67 ALA A O 1
ATOM 484 N N . LEU A 1 68 ? 28.392 24.141 62.540 1.00 10.88 68 LEU A N 1
ATOM 485 C CA . LEU A 1 68 ? 28.162 22.791 62.035 1.00 11.20 68 LEU A CA 1
ATOM 486 C C . LEU A 1 68 ? 26.780 22.519 61.454 1.00 11.75 68 LEU A C 1
ATOM 487 O O . LEU A 1 68 ? 26.597 21.539 60.732 1.00 12.60 68 LEU A O 1
ATOM 492 N N . GLY A 1 69 ? 25.811 23.372 61.766 1.00 11.11 69 GLY A N 1
ATOM 493 C CA . GLY A 1 69 ? 24.466 23.159 61.264 1.00 12.01 69 GLY A CA 1
ATOM 494 C C . GLY A 1 69 ? 23.763 22.084 62.071 1.00 12.58 69 GLY A C 1
ATOM 495 O O . GLY A 1 69 ? 22.939 21.331 61.548 1.00 13.90 69 GLY A O 1
ATOM 496 N N . GLY A 1 70 ? 24.104 22.017 63.354 1.00 11.71 70 GLY A N 1
ATOM 497 C CA . GLY A 1 70 ? 23.519 21.039 64.253 1.00 11.12 70 GLY A CA 1
ATOM 498 C C . GLY A 1 70 ? 24.550 20.636 65.289 1.00 9.84 70 GLY A C 1
ATOM 499 O O . GLY A 1 70 ? 25.690 21.100 65.246 1.00 9.52 70 GLY A O 1
ATOM 500 N N . LEU A 1 71 ? 24.155 19.787 66.231 1.00 9.41 71 LEU A N 1
ATOM 501 C CA . LEU A 1 71 ? 25.075 19.323 67.260 1.00 8.40 71 LEU A CA 1
ATOM 502 C C . LEU A 1 71 ? 24.542 18.042 67.868 1.00 8.26 71 LEU A C 1
ATOM 503 O O . LEU A 1 71 ? 23.515 18.038 68.551 1.00 9.43 71 LEU A O 1
ATOM 508 N N . HIS A 1 72 ? 25.255 16.948 67.625 1.00 7.16 72 HIS A N 1
ATOM 509 C CA . HIS A 1 72 ? 24.845 15.629 68.123 1.00 6.90 72 HIS A CA 1
ATOM 510 C C . HIS A 1 72 ? 25.835 15.040 69.123 1.00 6.48 72 HIS A C 1
ATOM 511 O O . HIS A 1 72 ? 25.461 14.191 69.943 1.00 7.14 72 HIS A O 1
ATOM 518 N N . VAL A 1 73 ? 27.101 15.439 69.005 1.00 6.73 73 VAL A N 1
ATOM 519 C CA . VAL A 1 73 ? 28.161 14.880 69.837 1.00 6.63 73 VAL A CA 1
ATOM 520 C C . VAL A 1 73 ? 28.988 15.952 70.534 1.00 5.93 73 VAL A C 1
ATOM 521 O O . VAL A 1 73 ? 29.376 16.948 69.921 1.00 6.53 73 VAL A O 1
ATOM 525 N N . LEU A 1 74 ? 29.261 15.733 71.817 1.00 5.94 74 LEU A N 1
ATOM 526 C CA . LEU A 1 74 ? 30.075 16.645 72.605 1.00 6.00 74 LEU A CA 1
ATOM 527 C C . LEU A 1 74 ? 31.163 15.844 73.307 1.00 5.66 74 LEU A C 1
ATOM 528 O O . LEU A 1 74 ? 30.864 14.882 74.014 1.00 6.56 74 LEU A O 1
ATOM 533 N N . VAL A 1 75 ? 32.418 16.231 73.093 1.00 5.98 75 VAL A N 1
ATOM 534 C CA . VAL A 1 75 ? 33.554 15.587 73.746 1.00 5.80 75 VAL A CA 1
ATOM 535 C C . VAL A 1 75 ? 34.318 16.710 74.440 1.00 5.57 75 VAL A C 1
ATOM 536 O O . VAL A 1 75 ? 34.736 17.666 73.789 1.00 6.40 75 VAL A O 1
ATOM 540 N N . HIS A 1 76 ? 34.493 16.613 75.755 1.00 5.65 76 HIS A N 1
ATOM 541 C CA . HIS A 1 76 ? 35.200 17.656 76.491 1.00 6.12 76 HIS A CA 1
ATOM 542 C C . HIS A 1 76 ? 36.590 17.190 76.918 1.00 5.55 76 HIS A C 1
ATOM 543 O O . HIS A 1 76 ? 36.767 16.583 77.977 1.00 6.47 76 HIS A O 1
ATOM 550 N N . ALA A 1 77 ? 37.583 17.489 76.088 1.00 5.97 77 ALA A N 1
ATOM 551 C CA . ALA A 1 77 ? 38.951 17.076 76.370 1.00 6.69 77 ALA A CA 1
ATOM 552 C C . ALA A 1 77 ? 39.894 18.206 76.786 1.00 7.00 77 ALA A C 1
ATOM 553 O O . ALA A 1 77 ? 41.061 17.954 77.065 1.00 8.79 77 ALA A O 1
ATOM 555 N N . ALA A 1 78 ? 39.405 19.442 76.837 1.00 7.09 78 ALA A N 1
ATOM 556 C CA . ALA A 1 78 ? 40.259 20.566 77.234 1.00 8.72 78 ALA A CA 1
ATOM 557 C C . ALA A 1 78 ? 40.948 20.236 78.557 1.00 9.63 78 ALA A C 1
ATOM 558 O O . ALA A 1 78 ? 40.281 19.862 79.526 1.00 10.80 78 ALA A O 1
ATOM 560 N N . ALA A 1 79 ? 42.272 20.403 78.603 1.00 9.79 79 ALA A N 1
ATOM 561 C CA . ALA A 1 79 ? 43.051 20.033 79.787 1.00 11.41 79 ALA A CA 1
ATOM 562 C C . ALA A 1 79 ? 43.877 21.130 80.463 1.00 10.84 79 ALA A C 1
ATOM 563 O O . ALA A 1 79 ? 44.367 22.055 79.822 1.00 12.74 79 ALA A O 1
ATOM 565 N N . VAL A 1 80 ? 44.022 20.994 81.777 1.00 10.93 80 VAL A N 1
ATOM 566 C CA . VAL A 1 80 ? 44.830 21.879 82.612 1.00 10.26 80 VAL A CA 1
ATOM 567 C C . VAL A 1 80 ? 45.050 21.141 83.928 1.00 9.19 80 VAL A C 1
ATOM 568 O O . VAL A 1 80 ? 44.306 20.220 84.263 1.00 9.87 80 VAL A O 1
ATOM 572 N N . ASN A 1 81 ? 46.074 21.530 84.673 1.00 9.06 81 ASN A N 1
ATOM 573 C CA . ASN A 1 81 ? 46.321 20.893 85.955 1.00 9.65 81 ASN A CA 1
ATOM 574 C C . ASN A 1 81 ? 47.294 21.726 86.767 1.00 9.46 81 ASN A C 1
ATOM 575 O O . ASN A 1 81 ? 48.050 22.530 86.223 1.00 9.64 81 ASN A O 1
ATOM 580 N N . VAL A 1 82 ? 47.233 21.546 88.079 1.00 9.56 82 VAL A N 1
ATOM 581 C CA . VAL A 1 82 ? 48.135 22.203 89.011 1.00 9.67 82 VAL A CA 1
ATOM 582 C C . VAL A 1 82 ? 48.567 21.031 89.878 1.00 9.63 82 VAL A C 1
ATOM 583 O O . VAL A 1 82 ? 47.820 20.585 90.748 1.00 9.83 82 VAL A O 1
ATOM 587 N N . ARG A 1 83 ? 49.758 20.508 89.608 1.00 10.75 83 ARG A N 1
ATOM 588 C CA . ARG A 1 83 ? 50.258 19.357 90.343 1.00 11.19 83 ARG A CA 1
ATOM 589 C C . ARG A 1 83 ? 50.947 19.726 91.647 1.00 11.29 83 ARG A C 1
ATOM 590 O O . ARG A 1 83 ? 52.174 19.730 91.747 1.00 13.52 83 ARG A O 1
ATOM 598 N N . LYS A 1 84 ? 50.129 20.033 92.647 1.00 10.18 84 LYS A N 1
ATOM 599 C CA . LYS A 1 84 ? 50.610 20.398 93.971 1.00 9.81 84 LYS A CA 1
ATOM 600 C C . LYS A 1 84 ? 49.817 19.639 95.021 1.00 9.15 84 LYS A C 1
ATOM 601 O O . LYS A 1 84 ? 48.620 19.395 94.853 1.00 8.88 84 LYS A O 1
ATOM 607 N N . PRO A 1 85 ? 50.479 19.248 96.120 1.00 9.85 85 PRO A N 1
ATOM 608 C CA . PRO A 1 85 ? 49.811 18.519 97.201 1.00 9.61 85 PRO A CA 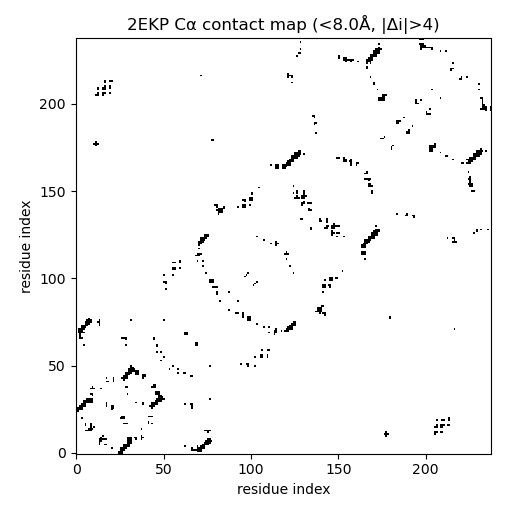1
ATOM 609 C C . PRO A 1 85 ? 48.730 19.412 97.799 1.00 7.92 85 PRO A C 1
ATOM 610 O O . PRO A 1 85 ? 48.802 20.639 97.698 1.00 8.12 85 PRO A O 1
ATOM 614 N N . ALA A 1 86 ? 47.744 18.793 98.436 1.00 8.09 86 ALA A N 1
ATOM 615 C CA . ALA A 1 86 ? 46.634 19.520 99.032 1.00 8.26 86 ALA A CA 1
ATOM 616 C C . ALA A 1 86 ? 47.041 20.641 99.984 1.00 7.61 86 ALA A C 1
ATOM 617 O O . ALA A 1 86 ? 46.448 21.717 99.960 1.00 8.57 86 ALA A O 1
ATOM 619 N N . LEU A 1 87 ? 48.043 20.400 100.823 1.00 7.34 87 LEU A N 1
ATOM 620 C CA . LEU A 1 87 ? 48.460 21.421 101.779 1.00 7.79 87 LEU A CA 1
ATOM 621 C C . LEU A 1 87 ? 49.189 22.604 101.142 1.00 9.02 87 LEU A C 1
ATOM 622 O O . LEU A 1 87 ? 49.327 23.657 101.773 1.00 10.38 87 LEU A O 1
ATOM 627 N N . GLU A 1 88 ? 49.648 22.438 99.902 1.00 8.68 88 GLU A N 1
ATOM 628 C CA . GLU A 1 88 ? 50.343 23.512 99.193 1.00 9.83 88 GLU A CA 1
ATOM 629 C C . GLU A 1 88 ? 49.389 24.253 98.253 1.00 10.21 88 GLU A C 1
ATOM 630 O O . GLU A 1 88 ? 49.540 25.450 98.020 1.00 12.14 88 GLU A O 1
ATOM 636 N N . LEU A 1 89 ? 48.400 23.530 97.739 1.00 9.88 89 LEU A N 1
ATOM 637 C CA . LEU A 1 89 ? 47.422 24.060 96.796 1.00 9.99 89 LEU A CA 1
ATOM 638 C C . LEU A 1 89 ? 46.572 25.194 97.365 1.00 10.00 89 LEU A C 1
ATOM 639 O O . LEU A 1 89 ? 46.085 25.105 98.490 1.00 11.58 89 LEU A O 1
ATOM 644 N N . SER A 1 90 ? 46.402 26.263 96.591 1.00 9.77 90 SER A N 1
ATOM 645 C CA . SER A 1 90 ? 45.574 27.386 97.023 1.00 9.40 90 SER A CA 1
ATOM 646 C C . SER A 1 90 ? 44.145 27.115 96.556 1.00 8.52 90 SER A C 1
ATOM 647 O O . SER A 1 90 ? 43.920 26.288 95.667 1.00 8.49 90 SER A O 1
ATOM 650 N N . TYR A 1 91 ? 43.177 27.809 97.143 1.00 8.57 91 TYR A N 1
ATOM 651 C CA . TYR A 1 91 ? 41.792 27.613 96.740 1.00 8.88 91 TYR A CA 1
ATOM 652 C C . TYR A 1 91 ? 41.606 28.028 95.278 1.00 8.63 91 TYR A C 1
ATOM 653 O O . TYR A 1 91 ? 40.798 27.440 94.558 1.00 8.26 91 TYR A O 1
ATOM 662 N N . GLU A 1 92 ? 42.365 29.033 94.840 1.00 9.58 92 GLU A N 1
ATOM 663 C CA . GLU A 1 92 ? 42.282 29.510 93.460 1.00 9.45 92 GLU A CA 1
ATOM 664 C C . GLU A 1 92 ? 42.693 28.414 92.497 1.00 8.41 92 GLU A C 1
ATOM 665 O O . GLU A 1 92 ? 42.059 28.200 91.464 1.00 8.30 92 GLU A O 1
ATOM 671 N N . GLU A 1 93 ? 43.778 27.733 92.840 1.00 8.17 93 GLU A N 1
ATOM 672 C CA . GLU A 1 93 ? 44.289 26.654 92.011 1.00 8.01 93 GLU A CA 1
ATOM 673 C C . GLU A 1 93 ? 43.307 25.489 92.019 1.00 7.33 93 GLU A C 1
ATOM 674 O O . GLU A 1 93 ? 43.066 24.867 90.984 1.00 7.57 93 GLU A O 1
ATOM 680 N N . TRP A 1 94 ? 42.742 25.197 93.188 1.00 6.98 94 TRP A N 1
ATOM 681 C CA . TRP A 1 94 ? 41.758 24.130 93.322 1.00 6.58 94 TRP A CA 1
ATOM 682 C C . TRP A 1 94 ? 40.592 24.433 92.382 1.00 7.07 94 TRP A C 1
ATOM 683 O O . TRP A 1 94 ? 40.172 23.587 91.586 1.00 7.00 94 TRP A O 1
ATOM 694 N N . ARG A 1 95 ? 40.083 25.657 92.465 1.00 6.97 95 ARG A N 1
ATOM 695 C CA . ARG A 1 95 ? 38.971 26.069 91.625 1.00 7.55 95 ARG A CA 1
ATOM 696 C C . ARG A 1 95 ? 39.328 26.091 90.144 1.00 7.27 95 ARG A C 1
ATOM 697 O O . ARG A 1 95 ? 38.484 25.799 89.301 1.00 7.57 95 ARG A O 1
ATOM 705 N N . ARG A 1 96 ? 40.571 26.430 89.815 1.00 7.60 96 ARG A N 1
ATOM 706 C CA . ARG A 1 96 ? 40.969 26.459 88.415 1.00 7.68 96 ARG A CA 1
ATOM 707 C C . ARG A 1 96 ? 40.826 25.069 87.796 1.00 6.79 96 ARG A C 1
ATOM 708 O O . ARG A 1 96 ? 40.302 24.921 86.691 1.00 7.24 96 ARG A O 1
ATOM 716 N N . VAL A 1 97 ? 41.290 24.052 88.516 1.00 6.53 97 VAL A N 1
ATOM 717 C CA . VAL A 1 97 ? 41.219 22.682 88.027 1.00 7.06 97 VAL A CA 1
ATOM 718 C C . VAL A 1 97 ? 39.781 22.165 87.990 1.00 6.11 97 VAL A C 1
ATOM 719 O O . VAL A 1 97 ? 39.341 21.601 86.985 1.00 6.98 97 VAL A O 1
ATOM 723 N N . LEU A 1 98 ? 39.047 22.361 89.081 1.00 6.59 98 LEU A N 1
ATOM 724 C CA . LEU A 1 98 ? 37.663 21.905 89.146 1.00 6.66 98 LEU A CA 1
ATOM 725 C C . LEU A 1 98 ? 36.784 22.622 88.127 1.00 6.37 98 LEU A C 1
ATOM 726 O O . LEU A 1 98 ? 35.876 22.020 87.551 1.00 6.89 98 LEU A O 1
ATOM 731 N N . TYR A 1 99 ? 37.049 23.903 87.889 1.00 6.31 99 TYR A N 1
ATOM 732 C CA . TYR A 1 99 ? 36.243 24.644 86.931 1.00 6.59 99 TYR A CA 1
ATOM 733 C C . TYR A 1 99 ? 36.366 24.092 85.514 1.00 6.39 99 TYR A C 1
ATOM 734 O O . TYR A 1 99 ? 35.363 23.753 84.882 1.00 6.53 99 TYR A O 1
ATOM 743 N N . LEU A 1 100 ? 37.586 23.994 85.000 1.00 6.88 100 LEU A N 1
ATOM 744 C CA . LEU A 1 100 ? 37.751 23.517 83.633 1.00 6.59 100 LEU A CA 1
ATOM 745 C C . LEU A 1 100 ? 37.342 22.064 83.440 1.00 6.43 100 LEU A C 1
ATOM 746 O O . LEU A 1 100 ? 36.690 21.732 82.444 1.00 6.30 100 LEU A O 1
ATOM 751 N N . HIS A 1 101 ? 37.696 21.192 84.382 1.00 6.42 101 HIS A N 1
ATOM 752 C CA . HIS A 1 101 ? 37.377 19.773 84.234 1.00 6.33 101 HIS A CA 1
ATOM 753 C C . HIS A 1 101 ? 35.939 19.399 84.530 1.00 6.15 101 HIS A C 1
ATOM 754 O O . HIS A 1 101 ? 35.361 18.554 83.830 1.00 7.47 101 HIS A O 1
ATOM 761 N N . LEU A 1 102 ? 35.372 20.005 85.572 1.00 6.36 102 LEU A N 1
ATOM 762 C CA . LEU A 1 102 ? 34.028 19.660 86.003 1.00 6.01 102 LEU A CA 1
ATOM 763 C C . LEU A 1 102 ? 32.930 20.666 85.694 1.00 6.46 102 LEU A C 1
ATOM 764 O O . LEU A 1 102 ? 31.947 20.321 85.036 1.00 6.67 102 LEU A O 1
ATOM 769 N N . ASP A 1 103 ? 33.069 21.899 86.174 1.00 6.65 103 ASP A N 1
ATOM 770 C CA . ASP A 1 103 ? 32.029 22.893 85.931 1.00 6.41 103 ASP A CA 1
ATOM 771 C C . ASP A 1 103 ? 31.778 23.109 84.446 1.00 6.32 103 ASP A C 1
ATOM 772 O O . ASP A 1 103 ? 30.629 23.179 84.012 1.00 7.14 103 ASP A O 1
ATOM 777 N N . VAL A 1 104 ? 32.849 23.221 83.668 1.00 6.35 104 VAL A N 1
ATOM 778 C CA . VAL A 1 104 ? 32.711 23.431 82.236 1.00 6.72 104 VAL A CA 1
ATOM 779 C C . VAL A 1 104 ? 32.073 22.209 81.573 1.00 6.07 104 VAL A C 1
ATOM 780 O O . VAL A 1 104 ? 31.331 22.341 80.598 1.00 6.45 104 VAL A O 1
ATOM 784 N N . ALA A 1 105 ? 32.345 21.020 82.105 1.00 6.36 105 ALA A N 1
ATOM 785 C CA . ALA A 1 105 ? 31.743 19.804 81.561 1.00 6.60 105 ALA A CA 1
ATOM 786 C C . ALA A 1 105 ? 30.224 19.920 81.712 1.00 6.14 105 ALA A C 1
ATOM 787 O O . ALA A 1 105 ? 29.470 19.663 80.773 1.00 6.47 105 ALA A O 1
ATOM 789 N N . PHE A 1 106 ? 29.787 20.308 82.905 1.00 6.47 106 PHE A N 1
ATOM 790 C CA . PHE A 1 106 ? 28.367 20.484 83.186 1.00 6.32 106 PHE A CA 1
ATOM 791 C C . PHE A 1 106 ? 27.754 21.554 82.281 1.00 6.11 106 PHE A C 1
ATOM 792 O O . PHE A 1 106 ? 26.725 21.324 81.642 1.00 6.44 106 PHE A O 1
ATOM 800 N N . LEU A 1 107 ? 28.393 22.718 82.220 1.00 6.03 107 LEU A N 1
ATOM 801 C CA . LEU A 1 107 ? 27.874 23.818 81.417 1.00 6.08 107 LEU A CA 1
ATOM 802 C C . LEU A 1 107 ? 27.796 23.499 79.927 1.00 5.95 107 LEU A C 1
ATOM 803 O O . LEU A 1 107 ? 26.820 23.854 79.263 1.00 6.33 107 LEU A O 1
ATOM 808 N N . LEU A 1 108 ? 28.812 22.830 79.393 1.00 5.83 108 LEU A N 1
ATOM 809 C CA . LEU A 1 108 ? 28.802 22.467 77.980 1.00 6.06 108 LEU A CA 1
ATOM 810 C C . LEU A 1 108 ? 27.695 21.458 77.689 1.00 5.81 108 LEU A C 1
ATOM 811 O O . LEU A 1 108 ? 26.946 21.606 76.724 1.00 6.00 108 LEU A O 1
ATOM 816 N N . ALA A 1 109 ? 27.591 20.430 78.524 1.00 6.12 109 ALA A N 1
ATOM 817 C CA . ALA A 1 109 ? 26.574 19.404 78.323 1.00 5.91 109 ALA A CA 1
ATOM 818 C C . ALA A 1 109 ? 25.166 19.981 78.444 1.00 6.35 109 ALA A C 1
ATOM 819 O O . ALA A 1 109 ? 24.280 19.663 77.649 1.00 6.28 109 ALA A O 1
ATOM 821 N N . GLN A 1 110 ? 24.964 20.828 79.445 1.00 6.17 110 GLN A N 1
ATOM 822 C CA . GLN A 1 110 ? 23.669 21.454 79.664 1.00 6.31 110 GLN A CA 1
ATOM 823 C C . GLN A 1 110 ? 23.247 22.265 78.439 1.00 6.40 110 GLN A C 1
ATOM 824 O O . GLN A 1 110 ? 22.081 22.249 78.042 1.00 6.94 110 GLN A O 1
ATOM 830 N N . ALA A 1 111 ? 24.201 22.968 77.836 1.00 6.65 111 ALA A N 1
ATOM 831 C CA . ALA A 1 111 ? 23.916 23.785 76.663 1.00 7.09 111 ALA A CA 1
ATOM 832 C C . ALA A 1 111 ? 23.709 22.957 75.397 1.00 6.91 111 ALA A C 1
ATOM 833 O O . ALA A 1 111 ? 22.916 23.324 74.530 1.00 6.92 111 ALA A O 1
ATOM 835 N N . ALA A 1 112 ? 24.418 21.838 75.291 1.00 6.68 112 ALA A N 1
ATOM 836 C CA . ALA A 1 112 ? 24.320 20.986 74.111 1.00 6.64 112 ALA A CA 1
ATOM 837 C C . ALA A 1 112 ? 23.107 20.061 74.083 1.00 6.54 112 ALA A C 1
ATOM 838 O O . ALA A 1 112 ? 22.594 19.739 73.011 1.00 7.03 112 ALA A O 1
ATOM 840 N N . ALA A 1 113 ? 22.642 19.638 75.254 1.00 6.39 113 ALA A N 1
ATOM 841 C CA . ALA A 1 113 ? 21.522 18.705 75.331 1.00 6.45 113 ALA A CA 1
ATOM 842 C C . ALA A 1 113 ? 20.273 19.050 74.515 1.00 6.19 113 ALA A C 1
ATOM 843 O O . ALA A 1 113 ? 19.705 18.178 73.861 1.00 6.17 113 ALA A O 1
ATOM 845 N N . PRO A 1 114 ? 19.813 20.312 74.549 1.00 6.66 114 PRO A N 1
ATOM 846 C CA . PRO A 1 114 ? 18.616 20.646 73.767 1.00 6.99 114 PRO A CA 1
ATOM 847 C C . PRO A 1 114 ? 18.764 20.360 72.272 1.00 6.47 114 PRO A C 1
ATOM 848 O O . PRO A 1 114 ? 17.799 19.996 71.598 1.00 7.35 114 PRO A O 1
ATOM 852 N N . HIS A 1 115 ? 19.977 20.523 71.752 1.00 7.13 115 HIS A N 1
ATOM 853 C CA . HIS A 1 115 ? 20.246 20.304 70.328 1.00 7.16 115 HIS A CA 1
ATOM 854 C C . HIS A 1 115 ? 20.224 18.827 69.994 1.00 7.04 115 HIS A C 1
ATOM 855 O O . HIS A 1 115 ? 19.723 18.425 68.941 1.00 7.63 115 HIS A O 1
ATOM 862 N N . MET A 1 116 ? 20.764 18.021 70.900 1.00 6.85 116 MET A N 1
ATOM 863 C CA . MET A 1 116 ? 20.785 16.580 70.708 1.00 6.96 116 MET A CA 1
ATOM 864 C C . MET A 1 116 ? 19.351 16.067 70.820 1.00 6.46 116 MET A C 1
ATOM 865 O O . MET A 1 116 ? 18.919 15.216 70.039 1.00 7.21 116 MET A O 1
ATOM 870 N N . ALA A 1 117 ? 18.609 16.603 71.783 1.00 6.65 117 ALA A N 1
ATOM 871 C CA . ALA A 1 117 ? 17.224 16.197 71.988 1.00 6.38 117 ALA A CA 1
ATOM 872 C C . ALA A 1 117 ? 16.377 16.487 70.750 1.00 6.54 117 ALA A C 1
ATOM 873 O O . ALA A 1 117 ? 15.552 15.667 70.352 1.00 6.95 117 ALA A O 1
ATOM 875 N N . GLU A 1 118 ? 16.579 17.654 70.142 1.00 6.92 118 GLU A N 1
ATOM 876 C CA . GLU A 1 118 ? 15.831 18.022 68.942 1.00 7.25 118 GLU A CA 1
ATOM 877 C C . GLU A 1 118 ? 16.077 16.992 67.841 1.00 7.59 118 GLU A C 1
ATOM 878 O O . GLU A 1 118 ? 15.169 16.643 67.083 1.00 8.18 118 GLU A O 1
ATOM 884 N N . ALA A 1 119 ? 17.311 16.506 67.760 1.00 8.02 119 ALA A N 1
ATOM 885 C CA . ALA A 1 119 ? 17.688 15.516 66.758 1.00 9.46 119 ALA A CA 1
ATOM 886 C C . ALA A 1 119 ? 17.244 14.112 67.163 1.00 9.18 119 ALA A C 1
ATOM 887 O O . ALA A 1 119 ? 17.225 13.199 66.336 1.00 10.61 119 ALA A O 1
ATOM 889 N N . GLY A 1 120 ? 16.895 13.946 68.435 1.00 9.12 120 GLY A N 1
ATOM 890 C CA . GLY A 1 120 ? 16.467 12.652 68.939 1.00 9.37 120 GLY A CA 1
ATOM 891 C C . GLY A 1 120 ? 17.620 11.673 69.077 1.00 8.20 120 GLY A C 1
ATOM 892 O O . GLY A 1 120 ? 17.406 10.469 69.214 1.00 8.92 120 GLY A O 1
ATOM 893 N N . TRP A 1 121 ? 18.844 12.191 69.066 1.00 7.95 121 TRP A N 1
ATOM 894 C CA . TRP A 1 121 ? 20.036 11.356 69.153 1.00 7.26 121 TRP A CA 1
ATOM 895 C C . TRP A 1 121 ? 21.200 12.218 69.626 1.00 6.59 121 TRP A C 1
ATOM 896 O O . TRP A 1 121 ? 21.442 13.293 69.080 1.00 7.16 121 TRP A O 1
ATOM 907 N N . GLY A 1 122 ? 21.917 11.753 70.642 1.00 6.47 122 GLY A N 1
ATOM 908 C CA . GLY A 1 122 ? 23.048 12.512 71.130 1.00 6.69 122 GLY A CA 1
ATOM 909 C C . GLY A 1 122 ? 24.057 11.655 71.859 1.00 6.17 122 GLY A C 1
ATOM 910 O O . GLY A 1 122 ? 23.732 10.580 72.372 1.00 6.05 122 GLY A O 1
ATOM 911 N N . ARG A 1 123 ? 25.294 12.133 71.890 1.00 5.94 123 ARG A N 1
ATOM 912 C CA . ARG A 1 123 ? 26.363 11.443 72.587 1.00 6.01 123 ARG A CA 1
ATOM 913 C C . ARG A 1 123 ? 27.207 12.474 73.315 1.00 5.85 123 ARG A C 1
ATOM 914 O O . ARG A 1 123 ? 27.718 13.414 72.706 1.00 6.65 123 ARG A O 1
ATOM 922 N N . VAL A 1 124 ? 27.325 12.308 74.626 1.00 5.87 124 VAL A N 1
ATOM 923 C CA . VAL A 1 124 ? 28.153 13.184 75.436 1.00 5.77 124 VAL A CA 1
ATOM 924 C C . VAL A 1 124 ? 29.266 12.291 75.954 1.00 5.83 124 VAL A C 1
ATOM 925 O O . VAL A 1 124 ? 29.005 11.223 76.514 1.00 6.05 124 VAL A O 1
ATOM 929 N N . LEU A 1 125 ? 30.505 12.712 75.736 1.00 5.19 125 LEU A N 1
ATOM 930 C CA . LEU A 1 125 ? 31.641 11.947 76.204 1.00 5.49 125 LEU A CA 1
ATOM 931 C C . LEU A 1 125 ? 32.547 12.822 77.049 1.00 5.51 125 LEU A C 1
ATOM 932 O O . LEU A 1 125 ? 33.181 13.758 76.548 1.00 6.44 125 LEU A O 1
ATOM 937 N N . PHE A 1 126 ? 32.567 12.534 78.344 1.00 5.52 126 PHE A N 1
ATOM 938 C CA . PHE A 1 126 ? 33.442 13.239 79.257 1.00 5.79 126 PHE A CA 1
ATOM 939 C C . PHE A 1 126 ? 34.700 12.382 79.323 1.00 5.74 126 PHE A C 1
ATOM 940 O O . PHE A 1 126 ? 34.661 11.184 79.017 1.00 6.17 126 PHE A O 1
ATOM 948 N N . ILE A 1 127 ? 35.814 12.997 79.701 1.00 5.59 127 ILE A N 1
ATOM 949 C CA . ILE A 1 127 ? 37.065 12.268 79.804 1.00 6.49 127 ILE A CA 1
ATOM 950 C C . ILE A 1 127 ? 37.477 12.167 81.265 1.00 6.41 127 ILE A C 1
ATOM 951 O O . ILE A 1 127 ? 37.708 13.181 81.934 1.00 7.20 127 ILE A O 1
ATOM 956 N N . GLY A 1 128 ? 37.538 10.929 81.748 1.00 6.71 128 GLY A N 1
ATOM 957 C CA . GLY A 1 128 ? 37.937 10.657 83.112 1.00 6.91 128 GLY A CA 1
ATOM 958 C C . GLY A 1 128 ? 39.417 10.336 83.168 1.00 6.90 128 GLY A C 1
ATOM 959 O O . GLY A 1 128 ? 40.206 10.882 82.401 1.00 8.01 128 GLY A O 1
ATOM 960 N N . SER A 1 129 ? 39.792 9.417 84.049 1.00 6.54 129 SER A N 1
ATOM 961 C CA . SER A 1 129 ? 41.193 9.066 84.231 1.00 7.45 129 SER A CA 1
ATOM 962 C C . SER A 1 129 ? 41.280 7.861 85.152 1.00 7.35 129 SER A C 1
ATOM 963 O O . SER A 1 129 ? 40.265 7.407 85.683 1.00 7.21 129 SER A O 1
ATOM 966 N N . VAL A 1 130 ? 42.479 7.319 85.333 1.00 8.27 130 VAL A N 1
ATOM 967 C CA . VAL A 1 130 ? 42.608 6.220 86.272 1.00 8.79 130 VAL A CA 1
ATOM 968 C C . VAL A 1 130 ? 42.390 6.857 87.645 1.00 7.55 130 VAL A C 1
ATOM 969 O O . VAL A 1 130 ? 42.107 6.160 88.620 1.00 7.88 130 VAL A O 1
ATOM 973 N N . THR A 1 131 ? 42.506 8.186 87.715 1.00 7.21 131 THR A N 1
ATOM 974 C CA . THR A 1 131 ? 42.290 8.881 88.981 1.00 7.21 131 THR A CA 1
ATOM 975 C C . THR A 1 131 ? 40.802 9.058 89.279 1.00 6.95 131 THR A C 1
ATOM 976 O O . THR A 1 131 ? 40.425 9.733 90.235 1.00 7.09 131 THR A O 1
ATOM 980 N N . THR A 1 132 ? 39.959 8.461 88.442 1.00 7.54 132 THR A N 1
ATOM 981 C CA . THR A 1 132 ? 38.523 8.473 88.685 1.00 6.41 132 THR A CA 1
ATOM 982 C C . THR A 1 132 ? 38.314 7.338 89.697 1.00 6.30 132 THR A C 1
ATOM 983 O O . THR A 1 132 ? 37.307 7.291 90.408 1.00 7.00 132 THR A O 1
ATOM 987 N N . PHE A 1 133 ? 39.306 6.448 89.770 1.00 6.50 133 PHE A N 1
ATOM 988 C CA . PHE A 1 133 ? 39.252 5.271 90.635 1.00 7.52 133 PHE A CA 1
ATOM 989 C C . PHE A 1 133 ? 40.386 5.143 91.650 1.00 7.41 133 PHE A C 1
ATOM 990 O O . PHE A 1 133 ? 40.323 4.296 92.543 1.00 9.52 133 PHE A O 1
ATOM 998 N N . THR A 1 134 ? 41.416 5.972 91.501 1.00 7.22 134 THR A N 1
ATOM 999 C CA . THR A 1 134 ? 42.584 5.966 92.379 1.00 7.51 134 THR A CA 1
ATOM 1000 C C . THR A 1 134 ? 42.997 7.415 92.620 1.00 6.99 134 THR A C 1
ATOM 1001 O O . THR A 1 134 ? 42.375 8.334 92.084 1.00 7.55 134 THR A O 1
ATOM 1005 N N . ALA A 1 135 ? 44.056 7.616 93.401 1.00 7.22 135 ALA A N 1
ATOM 1006 C CA . ALA A 1 135 ? 44.531 8.964 93.696 1.00 7.25 135 ALA A CA 1
ATOM 1007 C C . ALA A 1 135 ? 45.798 9.380 92.944 1.00 6.80 135 ALA A C 1
ATOM 1008 O O . ALA A 1 135 ? 46.475 10.324 93.345 1.00 7.66 135 ALA A O 1
ATOM 1010 N N . GLY A 1 136 ? 46.132 8.675 91.870 1.00 7.87 136 GLY A N 1
ATOM 1011 C CA . GLY A 1 136 ? 47.297 9.060 91.091 1.00 8.09 136 GLY A CA 1
ATOM 1012 C C . GLY A 1 136 ? 48.638 8.504 91.520 1.00 7.62 136 GLY A C 1
ATOM 1013 O O . GLY A 1 136 ? 49.661 8.833 90.919 1.00 8.55 136 GLY A O 1
ATOM 1014 N N . GLY A 1 137 ? 48.645 7.681 92.562 1.00 8.69 137 GLY A N 1
ATOM 1015 C CA . GLY A 1 137 ? 49.884 7.078 93.016 1.00 9.25 137 GLY A CA 1
ATOM 1016 C C . GLY A 1 137 ? 50.973 8.042 93.442 1.00 9.84 137 GLY A C 1
ATOM 1017 O O . GLY A 1 137 ? 50.757 8.868 94.324 1.00 10.00 137 GLY A O 1
ATOM 1018 N N . PRO A 1 138 ? 52.164 7.968 92.827 1.00 10.29 138 PRO A N 1
ATOM 1019 C CA . PRO A 1 138 ? 53.264 8.863 93.196 1.00 10.63 138 PRO A CA 1
ATOM 1020 C C . PRO A 1 138 ? 53.099 10.322 92.774 1.00 11.03 138 PRO A C 1
ATOM 1021 O O . PRO A 1 138 ? 53.884 11.178 93.179 1.00 12.59 138 PRO A O 1
ATOM 1025 N N . VAL A 1 139 ? 52.078 10.607 91.974 1.00 10.86 139 VAL A N 1
ATOM 1026 C CA . VAL A 1 139 ? 51.840 11.965 91.494 1.00 11.45 139 VAL A CA 1
ATOM 1027 C C . VAL A 1 139 ? 50.909 12.743 92.424 1.00 11.02 139 VAL A C 1
ATOM 1028 O O . VAL A 1 139 ? 49.855 12.245 92.813 1.00 10.35 139 VAL A O 1
ATOM 1032 N N . PRO A 1 140 ? 51.294 13.977 92.799 1.00 11.87 140 PRO A N 1
ATOM 1033 C CA . PRO A 1 140 ? 50.472 14.807 93.687 1.00 11.64 140 PRO A CA 1
ATOM 1034 C C . PRO A 1 140 ? 49.421 15.589 92.901 1.00 10.74 140 PRO A C 1
ATOM 1035 O O . PRO A 1 140 ? 49.672 16.710 92.456 1.00 11.20 140 PRO A O 1
ATOM 1039 N N . ILE A 1 141 ? 48.243 14.996 92.733 1.00 9.25 141 ILE A N 1
ATOM 1040 C CA . ILE A 1 141 ? 47.181 15.647 91.973 1.00 7.91 141 ILE A CA 1
ATOM 1041 C C . ILE A 1 141 ? 45.798 15.541 92.617 1.00 7.46 141 ILE A C 1
ATOM 1042 O O . ILE A 1 141 ? 44.859 15.016 92.017 1.00 7.49 141 ILE A O 1
ATOM 1047 N N . PRO A 1 142 ? 45.647 16.077 93.840 1.00 7.18 142 PRO A N 1
ATOM 1048 C CA . PRO A 1 142 ? 44.356 16.015 94.533 1.00 6.54 142 PRO A CA 1
ATOM 1049 C C . PRO A 1 142 ? 43.179 16.708 93.845 1.00 6.40 142 PRO A C 1
ATOM 1050 O O . PRO A 1 142 ? 42.069 16.174 93.841 1.00 6.41 142 PRO A O 1
ATOM 1054 N N . ALA A 1 143 ? 43.405 17.885 93.269 1.00 6.51 143 ALA A N 1
ATOM 1055 C CA . ALA A 1 143 ? 42.320 18.596 92.597 1.00 6.60 143 ALA A CA 1
ATOM 1056 C C . ALA A 1 143 ? 41.854 17.837 91.353 1.00 6.07 143 ALA A C 1
ATOM 1057 O O . ALA A 1 143 ? 40.654 17.681 91.114 1.00 6.46 143 ALA A O 1
ATOM 1059 N N . TYR A 1 144 ? 42.816 17.371 90.565 1.00 5.93 144 TYR A N 1
ATOM 1060 C CA . TYR A 1 144 ? 42.544 16.621 89.344 1.00 5.91 144 TYR A CA 1
ATOM 1061 C C . TYR A 1 144 ? 41.808 15.319 89.676 1.00 5.52 144 TYR A C 1
ATOM 1062 O O . TYR A 1 144 ? 40.824 14.966 89.025 1.00 6.02 144 TYR A O 1
ATOM 1071 N N . THR A 1 145 ? 42.292 14.609 90.691 1.00 6.02 145 THR A N 1
ATOM 1072 C CA . THR A 1 145 ? 41.669 13.362 91.119 1.00 6.27 145 THR A CA 1
ATOM 1073 C C . THR A 1 145 ? 40.212 13.620 91.498 1.00 5.74 145 THR A C 1
ATOM 1074 O O . THR A 1 145 ? 39.306 12.884 91.094 1.00 6.13 145 THR A O 1
ATOM 1078 N N . THR A 1 146 ? 39.990 14.673 92.276 1.00 5.62 146 THR A N 1
ATOM 1079 C CA . THR A 1 146 ? 38.643 15.014 92.707 1.00 5.84 146 THR A CA 1
ATOM 1080 C C . THR A 1 146 ? 37.746 15.316 91.508 1.00 5.49 146 THR A C 1
ATOM 1081 O O . THR A 1 146 ? 36.623 14.816 91.420 1.00 5.65 146 THR A O 1
ATOM 1085 N N . ALA A 1 147 ? 38.248 16.120 90.576 1.00 5.45 147 ALA A N 1
ATOM 1086 C CA . ALA A 1 147 ? 37.469 16.477 89.399 1.00 5.83 147 ALA A CA 1
ATOM 1087 C C . ALA A 1 147 ? 37.141 15.275 88.514 1.00 5.59 147 ALA A C 1
ATOM 1088 O O . ALA A 1 147 ? 36.006 15.127 88.061 1.00 5.97 147 ALA A O 1
ATOM 1090 N N . LYS A 1 148 ? 38.126 14.417 88.265 1.00 5.51 148 LYS A N 1
ATOM 1091 C CA . LYS A 1 148 ? 37.898 13.255 87.412 1.00 6.03 148 LYS A CA 1
ATOM 1092 C C . LYS A 1 148 ? 36.976 12.225 88.055 1.00 5.41 148 LYS A C 1
ATOM 1093 O O . LYS A 1 148 ? 36.320 11.456 87.355 1.00 6.15 148 LYS A O 1
ATOM 1099 N N . THR A 1 149 ? 36.919 12.206 89.383 1.00 5.61 149 THR A N 1
ATOM 1100 C CA . THR A 1 149 ? 36.032 11.275 90.070 1.00 5.87 149 THR A CA 1
ATOM 1101 C C . THR A 1 149 ? 34.627 11.891 90.060 1.00 5.98 149 THR A C 1
ATOM 1102 O O . THR A 1 149 ? 33.630 11.194 89.858 1.00 6.39 149 THR A O 1
ATOM 1106 N N . ALA A 1 150 ? 34.560 13.205 90.254 1.00 6.10 150 ALA A N 1
ATOM 1107 C CA . ALA A 1 150 ? 33.290 13.924 90.236 1.00 5.98 150 ALA A CA 1
ATOM 1108 C C . ALA A 1 150 ? 32.583 13.690 88.902 1.00 5.55 150 ALA A C 1
ATOM 1109 O O . ALA A 1 150 ? 31.358 13.559 88.850 1.00 5.85 150 ALA A O 1
ATOM 1111 N N . LEU A 1 151 ? 33.361 13.636 87.825 1.00 5.43 151 LEU A N 1
ATOM 1112 C CA . LEU A 1 151 ? 32.797 13.429 86.499 1.00 5.36 151 LEU A CA 1
ATOM 1113 C C . LEU A 1 151 ? 32.009 12.136 86.367 1.00 5.10 151 LEU A C 1
ATOM 1114 O O . LEU A 1 151 ? 31.103 12.049 85.541 1.00 5.80 151 LEU A O 1
ATOM 1119 N N . LEU A 1 152 ? 32.343 11.126 87.163 1.00 5.53 152 LEU A N 1
ATOM 1120 C CA . LEU A 1 152 ? 31.599 9.876 87.083 1.00 5.85 152 LEU A CA 1
ATOM 1121 C C . LEU A 1 152 ? 30.195 10.101 87.662 1.00 5.59 152 LEU A C 1
ATOM 1122 O O . LEU A 1 152 ? 29.211 9.549 87.168 1.00 5.71 152 LEU A O 1
ATOM 1127 N N . GLY A 1 153 ? 30.099 10.929 88.699 1.00 6.23 153 GLY A N 1
ATOM 1128 C CA . GLY A 1 153 ? 28.799 11.229 89.273 1.00 6.29 153 GLY A CA 1
ATOM 1129 C C . GLY A 1 153 ? 27.979 12.029 88.273 1.00 6.09 153 GLY A C 1
ATOM 1130 O O . GLY A 1 153 ? 26.789 11.774 88.079 1.00 6.00 153 GLY A O 1
ATOM 1131 N N . LEU A 1 154 ? 28.610 13.009 87.634 1.00 5.50 154 LEU A N 1
ATOM 1132 C CA . LEU A 1 154 ? 27.913 13.827 86.649 1.00 5.32 154 LEU A CA 1
ATOM 1133 C C . LEU A 1 154 ? 27.461 12.951 85.478 1.00 5.36 154 LEU A C 1
ATOM 1134 O O . LEU A 1 154 ? 26.361 13.120 84.946 1.00 5.66 154 LEU A O 1
ATOM 1139 N N . THR A 1 155 ? 28.318 12.017 85.076 1.00 5.06 155 THR A N 1
ATOM 1140 C CA . THR A 1 155 ? 28.006 11.109 83.979 1.00 5.30 155 THR A CA 1
ATOM 1141 C C . THR A 1 155 ? 26.743 10.308 84.286 1.00 5.10 155 THR A C 1
ATOM 1142 O O . THR A 1 155 ? 25.833 10.224 83.459 1.00 5.51 155 THR A O 1
ATOM 1146 N N . ARG A 1 156 ? 26.686 9.719 85.476 1.00 5.35 156 ARG A N 1
ATOM 1147 C CA . ARG A 1 156 ? 25.520 8.937 85.867 1.00 5.79 156 ARG A CA 1
ATOM 1148 C C . ARG A 1 156 ? 24.275 9.814 85.928 1.00 5.63 156 ARG A C 1
ATOM 1149 O O . ARG A 1 156 ? 23.209 9.432 85.441 1.00 6.02 156 ARG A O 1
ATOM 1157 N N . ALA A 1 157 ? 24.419 10.993 86.525 1.00 5.93 157 ALA A N 1
ATOM 1158 C CA . ALA A 1 157 ? 23.301 11.916 86.675 1.00 6.43 157 ALA A CA 1
ATOM 1159 C C . ALA A 1 157 ? 22.697 12.370 85.350 1.00 5.78 157 ALA A C 1
ATOM 1160 O O . ALA A 1 157 ? 21.477 12.335 85.171 1.00 6.38 157 ALA A O 1
ATOM 1162 N N . LEU A 1 158 ? 23.541 12.802 84.419 1.00 5.59 158 LEU A N 1
ATOM 1163 C CA . LEU A 1 158 ? 23.038 13.262 83.131 1.00 5.88 158 LEU A CA 1
ATOM 1164 C C . LEU A 1 158 ? 22.519 12.102 82.290 1.00 6.02 158 LEU A C 1
ATOM 1165 O O . LEU A 1 158 ? 21.530 12.244 81.569 1.00 6.72 158 LEU A O 1
ATOM 1170 N N . ALA A 1 159 ? 23.182 10.954 82.378 1.00 5.67 159 ALA A N 1
ATOM 1171 C CA . ALA A 1 159 ? 22.735 9.784 81.635 1.00 6.39 159 ALA A CA 1
ATOM 1172 C C . ALA A 1 159 ? 21.317 9.419 82.072 1.00 5.89 159 ALA A C 1
ATOM 1173 O O . ALA A 1 159 ? 20.452 9.123 81.244 1.00 6.19 159 ALA A O 1
ATOM 1175 N N . LYS A 1 160 ? 21.078 9.440 83.379 1.00 6.00 160 LYS A N 1
ATOM 1176 C CA . LYS A 1 160 ? 19.765 9.09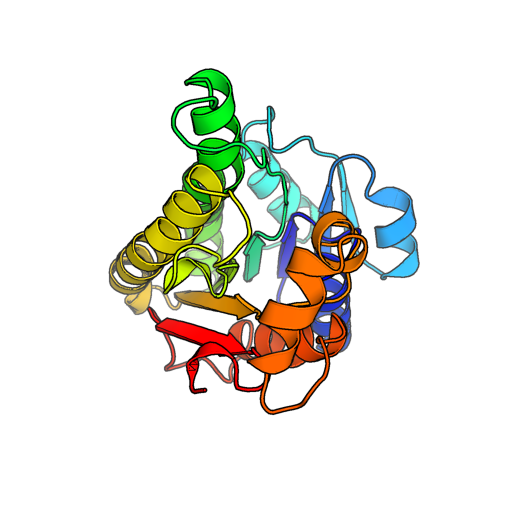2 83.906 1.00 6.72 160 LYS A CA 1
ATOM 1177 C C . LYS A 1 160 ? 18.683 10.044 83.413 1.00 6.61 160 LYS A C 1
ATOM 1178 O O . LYS A 1 160 ? 17.613 9.612 82.982 1.00 8.11 160 LYS A O 1
ATOM 1184 N N . GLU A 1 161 ? 18.963 11.340 83.474 1.00 6.71 161 GLU A N 1
ATOM 1185 C CA . GLU A 1 161 ? 17.978 12.328 83.064 1.00 7.53 161 GLU A CA 1
ATOM 1186 C C . GLU A 1 161 ? 17.724 12.457 81.577 1.00 6.87 161 GLU A C 1
ATOM 1187 O O . GLU A 1 161 ? 16.614 12.789 81.166 1.00 8.16 161 GLU A O 1
ATOM 1193 N N . TRP A 1 162 ? 18.736 12.193 80.762 1.00 6.15 162 TRP A N 1
ATOM 1194 C CA . TRP A 1 162 ? 18.578 12.382 79.325 1.00 6.83 162 TRP A CA 1
ATOM 1195 C C . TRP A 1 162 ? 18.410 11.136 78.468 1.00 6.53 162 TRP A C 1
ATOM 1196 O O . TRP A 1 162 ? 18.290 11.232 77.245 1.00 6.74 162 TRP A O 1
ATOM 1207 N N . ALA A 1 163 ? 18.382 9.969 79.100 1.00 7.44 163 ALA A N 1
ATOM 1208 C CA . ALA A 1 163 ? 18.239 8.713 78.369 1.00 7.22 163 ALA A CA 1
ATOM 1209 C C . ALA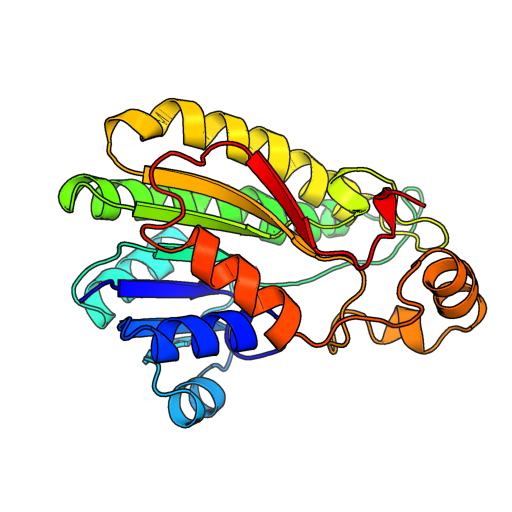 A 1 163 ? 17.029 8.699 77.435 1.00 7.23 163 ALA A C 1
ATOM 1210 O O . ALA A 1 163 ? 17.146 8.316 76.269 1.00 8.36 163 ALA A O 1
ATOM 1212 N N . ARG A 1 164 ? 15.873 9.122 77.941 1.00 7.69 164 ARG A N 1
ATOM 1213 C CA . ARG A 1 164 ? 14.656 9.109 77.137 1.00 8.67 164 ARG A CA 1
ATOM 1214 C C . ARG A 1 164 ? 14.687 10.107 75.977 1.00 8.45 164 ARG A C 1
ATOM 1215 O O . ARG A 1 164 ? 13.850 10.034 75.073 1.00 9.90 164 ARG A O 1
ATOM 1223 N N . LEU A 1 165 ? 15.640 11.039 76.007 1.00 7.91 165 LEU A N 1
ATOM 1224 C CA . LEU A 1 165 ? 15.766 12.033 74.943 1.00 8.29 165 LEU A CA 1
ATOM 1225 C C . LEU A 1 165 ? 16.631 11.519 73.795 1.00 8.11 165 LEU A C 1
ATOM 1226 O O . LEU A 1 165 ? 16.815 12.206 72.786 1.00 8.76 165 LEU A O 1
ATOM 1231 N N . GLY A 1 166 ? 17.164 10.310 73.956 1.00 7.46 166 GLY A N 1
ATOM 1232 C CA . GLY A 1 166 ? 18.011 9.724 72.932 1.00 7.34 166 GLY A CA 1
ATOM 1233 C C . GLY A 1 166 ? 19.482 10.044 73.120 1.00 6.65 166 GLY A C 1
ATOM 1234 O O . GLY A 1 166 ? 20.303 9.752 72.254 1.00 7.17 166 GLY A O 1
ATOM 1235 N N . ILE A 1 167 ? 19.818 10.638 74.259 1.00 6.08 167 ILE A N 1
ATOM 1236 C CA . ILE A 1 167 ? 21.192 11.014 74.557 1.00 6.69 167 ILE A CA 1
ATOM 1237 C C . ILE A 1 167 ? 21.868 9.976 75.444 1.00 6.38 167 ILE A C 1
ATOM 1238 O O . ILE A 1 167 ? 21.270 9.486 76.400 1.00 7.37 167 ILE A O 1
ATOM 1243 N N . ARG A 1 168 ? 23.104 9.627 75.103 1.00 6.01 168 ARG A N 1
ATOM 1244 C CA . ARG A 1 168 ? 23.887 8.694 75.901 1.00 6.06 168 ARG A CA 1
ATOM 1245 C C . ARG A 1 168 ? 25.036 9.528 76.473 1.00 5.65 168 ARG A C 1
ATOM 1246 O O . ARG A 1 168 ? 25.606 10.372 75.773 1.00 6.64 168 ARG A O 1
ATOM 1254 N N . VAL A 1 169 ? 25.356 9.309 77.744 1.00 5.55 169 VAL A N 1
ATOM 1255 C CA . VAL A 1 169 ? 26.417 10.055 78.417 1.00 5.36 169 VAL A CA 1
ATOM 1256 C C . VAL A 1 169 ? 27.355 9.061 79.085 1.00 5.45 169 VAL A C 1
ATOM 1257 O O . VAL A 1 169 ? 26.921 8.265 79.913 1.00 5.32 169 VAL A O 1
ATOM 1261 N N . ASN A 1 170 ? 28.633 9.101 78.721 1.00 5.55 170 ASN A N 1
ATOM 1262 C CA . ASN A 1 170 ? 29.609 8.183 79.293 1.00 5.40 170 ASN A CA 1
ATOM 1263 C C . ASN A 1 170 ? 30.918 8.882 79.612 1.00 5.57 170 ASN A C 1
ATOM 1264 O O . ASN A 1 170 ? 31.167 10.007 79.169 1.00 6.17 170 ASN A O 1
ATOM 1269 N N . LEU A 1 171 ? 31.752 8.190 80.381 1.00 5.57 171 LEU A N 1
ATOM 1270 C CA . LEU A 1 171 ? 33.038 8.710 80.810 1.00 5.71 171 LEU A CA 1
ATOM 1271 C C . LEU A 1 171 ? 34.167 7.809 80.326 1.00 5.62 171 LEU A C 1
ATOM 1272 O O . LEU A 1 171 ? 34.340 6.698 80.825 1.00 6.02 171 LEU A O 1
ATOM 1277 N N . LEU A 1 172 ? 34.923 8.280 79.342 1.00 5.66 172 LEU A N 1
ATOM 1278 C CA . LEU A 1 172 ? 36.053 7.512 78.835 1.00 5.92 172 LEU A CA 1
ATOM 1279 C C . LEU A 1 172 ? 37.208 7.778 79.792 1.00 5.66 172 LEU A C 1
ATOM 1280 O O . LEU A 1 172 ? 37.602 8.928 79.980 1.00 6.63 172 LEU A O 1
ATOM 1285 N N . CYS A 1 173 ? 37.745 6.724 80.399 1.00 6.19 173 CYS A N 1
ATOM 1286 C CA . CYS A 1 173 ? 38.837 6.866 81.353 1.00 6.31 173 CYS A CA 1
ATOM 1287 C C . CYS A 1 173 ? 40.136 6.292 80.820 1.00 6.70 173 CYS A C 1
ATOM 1288 O O . CYS A 1 173 ? 40.407 5.099 80.963 1.00 7.25 173 CYS A O 1
ATOM 1291 N N . PRO A 1 174 ? 40.958 7.136 80.186 1.00 7.23 174 PRO A N 1
ATOM 1292 C CA . PRO A 1 174 ? 42.229 6.655 79.647 1.00 7.46 174 PRO A CA 1
ATOM 1293 C C . PRO A 1 174 ? 43.223 6.375 80.762 1.00 7.88 174 PRO A C 1
ATOM 1294 O O . PRO A 1 174 ? 43.131 6.948 81.854 1.00 8.03 174 PRO A O 1
ATOM 1298 N N . GLY A 1 175 ? 44.168 5.487 80.476 1.00 8.32 175 GLY A N 1
ATOM 1299 C CA . GLY A 1 175 ? 45.211 5.183 81.429 1.00 8.56 175 GLY A CA 1
ATOM 1300 C C . GLY A 1 175 ? 46.300 6.205 81.180 1.00 9.02 175 GLY A C 1
ATOM 1301 O O . GLY A 1 175 ? 46.021 7.395 81.022 1.00 11.17 175 GLY A O 1
ATOM 1302 N N . TYR A 1 176 ? 47.540 5.745 81.115 1.00 7.37 176 TYR A N 1
ATOM 1303 C CA . TYR A 1 176 ? 48.663 6.640 80.891 1.00 6.85 176 TYR A CA 1
ATOM 1304 C C . TYR A 1 176 ? 48.925 6.742 79.392 1.00 7.46 176 TYR A C 1
ATOM 1305 O O . TYR A 1 176 ? 49.289 5.763 78.735 1.00 7.32 176 TYR A O 1
ATOM 1314 N N . VAL A 1 177 ? 48.713 7.942 78.860 1.00 7.39 177 VAL A N 1
ATOM 1315 C CA . VAL A 1 177 ? 48.842 8.203 77.433 1.00 7.13 177 VAL A CA 1
ATOM 1316 C C . VAL A 1 177 ? 49.968 9.168 77.100 1.00 7.65 177 VAL A C 1
ATOM 1317 O O . VAL A 1 177 ? 50.217 10.129 77.828 1.00 7.84 177 VAL A O 1
ATOM 1321 N N . GLU A 1 178 ? 50.637 8.914 75.980 1.00 8.48 178 GLU A N 1
ATOM 1322 C CA . GLU A 1 178 ? 51.737 9.760 75.549 1.00 9.42 178 GLU A CA 1
ATOM 1323 C C . GLU A 1 178 ? 51.248 11.053 74.900 1.00 8.88 178 GLU A C 1
ATOM 1324 O O . GLU A 1 178 ? 50.930 11.084 73.713 1.00 9.73 178 GLU A O 1
ATOM 1330 N N . THR A 1 179 ? 51.164 12.109 75.702 1.00 8.02 179 THR A N 1
ATOM 1331 C CA . THR A 1 179 ? 50.763 13.428 75.219 1.00 8.08 179 THR A CA 1
ATOM 1332 C C . THR A 1 179 ? 51.605 14.438 75.986 1.00 7.90 179 THR A C 1
ATOM 1333 O O . THR A 1 179 ? 52.324 14.080 76.916 1.00 8.36 179 THR A O 1
ATOM 1337 N N . GLU A 1 180 ? 51.510 15.703 75.606 1.00 8.45 180 GLU A N 1
ATOM 1338 C CA . GLU A 1 180 ? 52.272 16.744 76.283 1.00 8.17 180 GLU A CA 1
ATOM 1339 C C . GLU A 1 180 ? 51.834 16.908 77.734 1.00 9.05 180 GLU A C 1
ATOM 1340 O O . GLU A 1 180 ? 52.637 17.252 78.602 1.00 8.77 180 GLU A O 1
ATOM 1346 N N . PHE A 1 181 ? 50.556 16.656 77.985 1.00 9.24 181 PHE A N 1
ATOM 1347 C CA . PHE A 1 181 ? 49.975 16.797 79.313 1.00 9.64 181 PHE A CA 1
ATOM 1348 C C . PHE A 1 181 ? 50.671 15.951 80.377 1.00 10.14 181 PHE A C 1
ATOM 1349 O O . PHE A 1 181 ? 50.778 16.365 81.531 1.00 10.26 181 PHE A O 1
ATOM 1357 N N . THR A 1 182 ? 51.153 14.777 79.987 1.00 9.99 182 THR A N 1
ATOM 1358 C CA . THR A 1 182 ? 51.811 13.883 80.932 1.00 10.72 182 THR A CA 1
ATOM 1359 C C . THR A 1 182 ? 53.328 13.836 80.819 1.00 10.41 182 THR A C 1
ATOM 1360 O O . THR A 1 182 ? 53.967 12.938 81.372 1.00 10.59 182 THR A O 1
ATOM 1364 N N . LEU A 1 183 ? 53.910 14.798 80.112 1.00 11.18 183 LEU A N 1
ATOM 1365 C CA . LEU A 1 183 ? 55.358 14.832 79.965 1.00 11.77 183 LEU A CA 1
ATOM 1366 C C . LEU A 1 183 ? 56.056 14.847 81.328 1.00 12.22 183 LEU A C 1
ATOM 1367 O O . LEU A 1 183 ? 57.049 14.148 81.526 1.00 12.65 183 LEU A O 1
ATOM 1372 N N . PRO A 1 184 ? 55.548 15.644 82.287 1.00 13.20 184 PRO A N 1
ATOM 1373 C CA . PRO A 1 184 ? 56.182 15.690 83.608 1.00 13.88 184 PRO A CA 1
ATOM 1374 C C . PRO A 1 184 ? 56.308 14.305 84.239 1.00 13.73 184 PRO A C 1
ATOM 1375 O O . PRO A 1 184 ? 57.281 14.018 84.935 1.00 14.24 184 PRO A O 1
ATOM 1379 N N . LEU A 1 185 ? 55.316 13.452 84.007 1.00 13.12 185 LEU A N 1
ATOM 1380 C CA . LEU A 1 185 ? 55.342 12.094 84.542 1.00 13.21 185 LEU A CA 1
ATOM 1381 C C . LEU A 1 185 ? 56.433 11.262 83.882 1.00 13.02 185 LEU A C 1
ATOM 1382 O O . LEU A 1 185 ? 57.146 10.512 84.548 1.00 14.36 185 LEU A O 1
ATOM 1387 N N . ARG A 1 186 ? 56.542 11.386 82.565 1.00 13.11 186 ARG A N 1
ATOM 1388 C CA . ARG A 1 186 ? 57.530 10.632 81.810 1.00 14.85 186 ARG A CA 1
ATOM 1389 C C . ARG A 1 186 ? 58.970 11.072 82.037 1.00 16.50 186 ARG A C 1
ATOM 1390 O O . ARG A 1 186 ? 59.897 10.284 81.844 1.00 18.34 186 ARG A O 1
ATOM 1398 N N . GLN A 1 187 ? 59.167 12.319 82.453 1.00 17.73 187 GLN A N 1
ATOM 1399 C CA . GLN A 1 187 ? 60.523 12.817 82.666 1.00 19.77 187 GLN A CA 1
ATOM 1400 C C . GLN A 1 187 ? 61.053 12.633 84.086 1.00 20.01 187 GLN A C 1
ATOM 1401 O O . GLN A 1 187 ? 62.172 13.030 84.403 1.00 20.31 187 GLN A O 1
ATOM 1407 N N . ASN A 1 188 ? 60.260 11.988 84.929 1.00 20.12 188 ASN A N 1
ATOM 1408 C CA . ASN A 1 188 ? 60.679 11.727 86.294 1.00 20.30 188 ASN A CA 1
ATOM 1409 C C . ASN A 1 188 ? 60.628 10.224 86.528 1.00 20.13 188 ASN A C 1
ATOM 1410 O O . ASN A 1 188 ? 59.553 9.659 86.692 1.00 18.75 188 ASN A O 1
ATOM 1415 N N . PRO A 1 189 ? 61.795 9.560 86.547 1.00 19.96 189 PRO A N 1
ATOM 1416 C CA . PRO A 1 189 ? 61.884 8.112 86.761 1.00 19.95 189 PRO A CA 1
ATOM 1417 C C . PRO A 1 189 ? 61.095 7.618 87.971 1.00 19.55 189 PRO A C 1
ATOM 1418 O O . PRO A 1 189 ? 60.470 6.559 87.922 1.00 18.53 189 PRO A O 1
ATOM 1422 N N . GLU A 1 190 ? 61.123 8.390 89.052 1.00 19.59 190 GLU A N 1
ATOM 1423 C CA . GLU A 1 190 ? 60.412 8.023 90.271 1.00 20.19 190 GLU A CA 1
ATOM 1424 C C . GLU A 1 190 ? 58.901 8.012 90.075 1.00 18.93 190 GLU A C 1
ATOM 1425 O O . GLU A 1 190 ? 58.157 7.519 90.924 1.00 19.04 190 GLU A O 1
ATOM 1431 N N . LEU A 1 191 ? 58.451 8.562 88.953 1.00 17.81 191 LEU A N 1
ATOM 1432 C CA . LEU A 1 191 ? 57.030 8.594 88.642 1.00 16.23 191 LEU A CA 1
ATOM 1433 C C . LEU A 1 191 ? 56.750 7.586 87.535 1.00 14.63 191 LEU A C 1
ATOM 1434 O O . LEU A 1 191 ? 55.914 6.698 87.688 1.00 12.89 191 LEU A O 1
ATOM 1439 N N . TYR A 1 192 ? 57.478 7.714 86.431 1.00 13.26 192 TYR A N 1
ATOM 1440 C CA . TYR A 1 192 ? 57.294 6.835 85.285 1.00 12.09 192 TYR A CA 1
ATOM 1441 C C . TYR A 1 192 ? 57.499 5.347 85.538 1.00 12.15 192 TYR A C 1
ATOM 1442 O O . TYR A 1 192 ? 56.664 4.533 85.154 1.00 10.81 192 TYR A O 1
ATOM 1451 N N . GLU A 1 193 ? 58.598 4.979 86.182 1.00 12.52 193 GLU A N 1
ATOM 1452 C CA . GLU A 1 193 ? 58.864 3.567 86.409 1.00 12.59 193 GLU A CA 1
ATOM 1453 C C . GLU A 1 193 ? 57.880 2.847 87.336 1.00 11.80 193 GLU A C 1
ATOM 1454 O O . GLU A 1 193 ? 57.392 1.770 86.995 1.00 11.51 193 GLU A O 1
ATOM 1460 N N . PRO A 1 194 ? 57.568 3.426 88.511 1.00 11.37 194 PRO A N 1
ATOM 1461 C CA . PRO A 1 194 ? 56.622 2.739 89.401 1.00 11.90 194 PRO A CA 1
ATOM 1462 C C . PRO A 1 194 ? 55.236 2.601 88.772 1.00 10.93 194 PRO A C 1
ATOM 1463 O O . PRO A 1 194 ? 54.511 1.643 89.043 1.00 12.21 194 PRO A O 1
ATOM 1467 N N . ILE A 1 195 ? 54.871 3.569 87.939 1.00 10.11 195 ILE A N 1
ATOM 1468 C CA . ILE A 1 195 ? 53.577 3.548 87.270 1.00 9.96 195 ILE A CA 1
ATOM 1469 C C . ILE A 1 195 ? 53.556 2.509 86.154 1.00 9.14 195 ILE A C 1
ATOM 1470 O O . ILE A 1 195 ? 52.655 1.672 86.083 1.00 8.57 195 ILE A O 1
ATOM 1475 N N . THR A 1 196 ? 54.562 2.557 85.290 1.00 9.42 196 THR A N 1
ATOM 1476 C CA . THR A 1 196 ? 54.626 1.640 84.166 1.00 9.55 196 THR A CA 1
ATOM 1477 C C . THR A 1 196 ? 54.738 0.183 84.607 1.00 8.82 196 THR A C 1
ATOM 1478 O O . THR A 1 196 ? 54.267 -0.717 83.914 1.00 8.58 196 THR A O 1
ATOM 1482 N N . ALA A 1 197 ? 55.349 -0.049 85.766 1.00 8.74 197 ALA A N 1
ATOM 1483 C CA . ALA A 1 197 ? 55.490 -1.406 86.287 1.00 9.00 197 ALA A CA 1
ATOM 1484 C C . ALA A 1 197 ? 54.118 -2.002 86.606 1.00 9.00 197 ALA A C 1
ATOM 1485 O O . ALA A 1 197 ? 53.978 -3.218 86.744 1.00 9.38 197 ALA A O 1
ATOM 1487 N N . ARG A 1 198 ? 53.112 -1.139 86.722 1.00 7.92 198 ARG A N 1
ATOM 1488 C CA . ARG A 1 198 ? 51.751 -1.570 87.028 1.00 7.59 198 ARG A CA 1
ATOM 1489 C C . ARG A 1 198 ? 50.856 -1.676 85.796 1.00 7.20 198 ARG A C 1
ATOM 1490 O O . ARG A 1 198 ? 49.668 -1.966 85.918 1.00 7.45 198 ARG A O 1
ATOM 1498 N N . ILE A 1 199 ? 51.419 -1.427 84.617 1.00 7.14 199 ILE A N 1
ATOM 1499 C CA . ILE A 1 199 ? 50.655 -1.533 83.376 1.00 6.71 199 ILE A CA 1
ATOM 1500 C C . ILE A 1 199 ? 50.992 -2.894 82.770 1.00 6.95 199 ILE A C 1
ATOM 1501 O O . ILE A 1 199 ? 52.097 -3.093 82.265 1.00 7.07 199 ILE A O 1
ATOM 1506 N N . PRO A 1 200 ? 50.051 -3.850 82.819 1.00 7.08 200 PRO A N 1
ATOM 1507 C CA . PRO A 1 200 ? 50.298 -5.185 82.261 1.00 7.58 200 PRO A CA 1
ATOM 1508 C C . PRO A 1 200 ? 50.837 -5.186 80.830 1.00 7.39 200 PRO A C 1
ATOM 1509 O O . PRO A 1 200 ? 51.715 -5.983 80.495 1.00 7.93 200 PRO A O 1
ATOM 1513 N N . MET A 1 201 ? 50.318 -4.303 79.984 1.00 7.00 201 MET A N 1
ATOM 1514 C CA . MET A 1 201 ? 50.792 -4.244 78.608 1.00 7.50 201 MET A CA 1
ATOM 1515 C C . MET A 1 201 ? 52.228 -3.734 78.505 1.00 7.58 201 MET A C 1
ATOM 1516 O O . MET A 1 201 ? 52.852 -3.831 77.449 1.00 8.64 201 MET A O 1
ATOM 1521 N N . GLY A 1 202 ? 52.746 -3.189 79.603 1.00 7.58 202 GLY A N 1
ATOM 1522 C CA . GLY A 1 202 ? 54.124 -2.728 79.636 1.00 8.76 202 GLY A CA 1
ATOM 1523 C C . GLY A 1 202 ? 54.488 -1.469 78.878 1.00 8.30 202 GLY A C 1
ATOM 1524 O O . GLY A 1 202 ? 55.671 -1.182 78.695 1.00 9.73 202 GLY A O 1
ATOM 1525 N N . ARG A 1 203 ? 53.492 -0.707 78.446 1.00 7.86 203 ARG A N 1
ATOM 1526 C CA . ARG A 1 203 ? 53.753 0.517 77.706 1.00 8.14 203 ARG A CA 1
ATOM 1527 C C . ARG A 1 203 ? 52.592 1.474 77.870 1.00 7.76 203 ARG A C 1
ATOM 1528 O O . ARG A 1 203 ? 51.488 1.068 78.237 1.00 7.65 203 ARG A O 1
ATOM 1536 N N . TRP A 1 204 ? 52.856 2.745 77.594 1.00 8.16 204 TRP A N 1
ATOM 1537 C CA . TRP A 1 204 ? 51.838 3.777 77.658 1.00 7.66 204 TRP A CA 1
ATOM 1538 C C . TRP A 1 204 ? 51.073 3.719 76.343 1.00 7.27 204 TRP A C 1
ATOM 1539 O O . TRP A 1 204 ? 51.538 3.125 75.368 1.00 8.28 204 TRP A O 1
ATOM 1550 N N . ALA A 1 205 ? 49.902 4.338 76.315 1.00 7.59 205 ALA A N 1
ATOM 1551 C CA . ALA A 1 205 ? 49.080 4.334 75.118 1.00 7.52 205 ALA A CA 1
ATOM 1552 C C . ALA A 1 205 ? 49.390 5.473 74.165 1.00 7.84 205 ALA A C 1
ATOM 1553 O O . ALA A 1 205 ? 49.941 6.504 74.551 1.00 8.30 205 ALA A O 1
ATOM 1555 N N . ARG A 1 206 ? 49.041 5.254 72.904 1.00 8.83 206 ARG A N 1
ATOM 1556 C CA . ARG A 1 206 ? 49.174 6.273 71.882 1.00 8.86 206 ARG A CA 1
ATOM 1557 C C . ARG A 1 206 ? 47.782 6.898 71.877 1.00 8.06 206 ARG A C 1
ATOM 1558 O O . ARG A 1 206 ? 46.788 6.195 72.067 1.00 7.58 206 ARG A O 1
ATOM 1566 N N . PRO A 1 207 ? 47.685 8.221 71.680 1.00 7.89 207 PRO A N 1
ATOM 1567 C CA . PRO A 1 207 ? 46.371 8.869 71.667 1.00 8.16 207 PRO A CA 1
ATOM 1568 C C . PRO A 1 207 ? 45.339 8.203 70.753 1.00 7.33 207 PRO A C 1
ATOM 1569 O O . PRO A 1 207 ? 44.174 8.074 71.114 1.00 7.70 207 PRO A O 1
ATOM 1573 N N . GLU A 1 208 ? 45.761 7.779 69.568 1.00 7.85 208 GLU A N 1
ATOM 1574 C CA . GLU A 1 208 ? 44.846 7.141 68.628 1.00 7.88 208 GLU A CA 1
ATOM 1575 C C . GLU A 1 208 ? 44.248 5.841 69.186 1.00 7.73 208 GLU A C 1
ATOM 1576 O O . GLU A 1 208 ? 43.118 5.490 68.851 1.00 8.25 208 GLU A O 1
ATOM 1582 N N . GLU A 1 209 ? 44.980 5.132 70.042 1.00 7.50 209 GLU A N 1
ATOM 1583 C CA . GLU A 1 209 ? 44.446 3.891 70.607 1.00 8.47 209 GLU A CA 1
ATOM 1584 C C . GLU A 1 209 ? 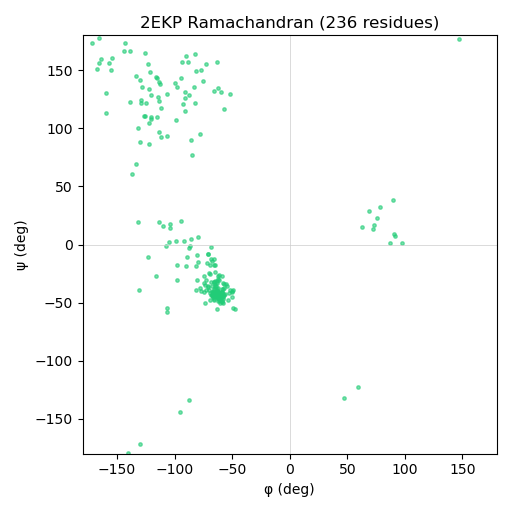43.283 4.204 71.547 1.00 7.80 209 GLU A C 1
ATOM 1585 O O . GLU A 1 209 ? 42.336 3.421 71.670 1.00 9.32 209 GLU A O 1
ATOM 1591 N N . ILE A 1 210 ? 43.361 5.354 72.208 1.00 7.86 210 ILE A N 1
ATOM 1592 C CA . ILE A 1 210 ? 42.311 5.790 73.114 1.00 7.52 210 ILE A CA 1
ATOM 1593 C C . ILE A 1 210 ? 41.113 6.256 72.284 1.00 6.94 210 ILE A C 1
ATOM 1594 O O . ILE A 1 210 ? 39.957 5.972 72.615 1.00 7.41 210 ILE A O 1
ATOM 1599 N N . ALA A 1 211 ? 41.401 6.967 71.197 1.00 7.30 211 ALA A N 1
ATOM 1600 C CA . ALA A 1 211 ? 40.359 7.487 70.319 1.00 7.03 211 ALA A CA 1
ATOM 1601 C C . ALA A 1 211 ? 39.505 6.400 69.670 1.00 6.93 211 ALA A C 1
ATOM 1602 O O . ALA A 1 211 ? 38.347 6.642 69.337 1.00 7.03 211 ALA A O 1
ATOM 1604 N N . ARG A 1 212 ? 40.068 5.208 69.484 1.00 7.24 212 ARG A N 1
ATOM 1605 C CA . ARG A 1 212 ? 39.309 4.113 68.886 1.00 7.53 212 ARG A CA 1
ATOM 1606 C C . ARG A 1 212 ? 38.074 3.825 69.728 1.00 7.41 212 ARG A C 1
ATOM 1607 O O . ARG A 1 212 ? 36.991 3.563 69.199 1.00 8.04 212 ARG A O 1
ATOM 1615 N N . VAL A 1 213 ? 38.247 3.862 71.045 1.00 6.91 213 VAL A N 1
ATOM 1616 C CA . VAL A 1 213 ? 37.147 3.595 71.960 1.00 6.59 213 VAL A CA 1
ATOM 1617 C C . VAL A 1 213 ? 36.235 4.815 72.069 1.00 6.43 213 VAL A C 1
ATOM 1618 O O . VAL A 1 213 ? 35.017 4.680 72.165 1.00 6.97 213 VAL A O 1
ATOM 1622 N N . ALA A 1 214 ? 36.821 6.007 72.049 1.00 6.66 214 ALA A N 1
ATOM 1623 C CA . ALA A 1 214 ? 36.024 7.225 72.114 1.00 6.74 214 ALA A CA 1
ATOM 1624 C C . ALA A 1 214 ? 35.027 7.253 70.958 1.00 7.08 214 ALA A C 1
ATOM 1625 O O . ALA A 1 214 ? 33.865 7.609 71.143 1.00 7.02 214 ALA A O 1
ATOM 1627 N N . ALA A 1 215 ? 35.484 6.878 69.766 1.00 6.87 215 ALA A N 1
ATOM 1628 C CA . ALA A 1 215 ? 34.617 6.888 68.592 1.00 6.58 215 ALA A CA 1
ATOM 1629 C C . ALA A 1 215 ? 33.408 5.980 68.788 1.00 6.86 215 ALA A C 1
ATOM 1630 O O . ALA A 1 215 ? 32.291 6.329 68.404 1.00 7.39 215 ALA A O 1
ATOM 1632 N N . VAL A 1 216 ? 33.640 4.814 69.382 1.00 6.92 216 VAL A N 1
ATOM 1633 C CA . VAL A 1 216 ? 32.579 3.855 69.659 1.00 7.45 216 VAL A CA 1
ATOM 1634 C C . VAL A 1 216 ? 31.522 4.489 70.569 1.00 6.83 216 VAL A C 1
ATOM 1635 O O . VAL A 1 216 ? 30.317 4.360 70.333 1.00 7.46 216 VAL A O 1
ATOM 1639 N N . LEU A 1 217 ? 31.985 5.181 71.605 1.00 6.37 217 LEU A N 1
ATOM 1640 C CA . LEU A 1 217 ? 31.089 5.828 72.557 1.00 7.11 217 LEU A CA 1
ATOM 1641 C C . LEU A 1 217 ? 30.379 7.047 71.965 1.00 6.53 217 LEU A C 1
ATOM 1642 O O . LEU A 1 217 ? 29.475 7.611 72.586 1.00 7.20 217 LEU A O 1
ATOM 1647 N N . CYS A 1 218 ? 30.790 7.445 70.763 1.00 6.79 218 CYS A N 1
ATOM 1648 C CA . CYS A 1 218 ? 30.175 8.573 70.068 1.00 6.49 218 CYS A CA 1
ATOM 1649 C C . CYS A 1 218 ? 29.388 8.076 68.860 1.00 6.63 218 CYS A C 1
ATOM 1650 O O . CYS A 1 218 ? 29.026 8.865 67.983 1.00 7.17 218 CYS A O 1
ATOM 1653 N N . GLY A 1 219 ? 29.119 6.773 68.820 1.00 7.29 219 GLY A N 1
ATOM 1654 C CA . GLY A 1 219 ? 28.395 6.203 67.698 1.00 8.30 219 GLY A CA 1
ATOM 1655 C C . GLY A 1 219 ? 27.223 5.314 68.067 1.00 7.02 219 GLY A C 1
ATOM 1656 O O . GLY A 1 219 ? 26.831 5.216 69.233 1.00 6.66 219 GLY A O 1
ATOM 1657 N N . ASP A 1 220 ? 26.661 4.655 67.059 1.00 7.79 220 ASP A N 1
ATOM 1658 C CA . ASP A 1 220 ? 25.520 3.781 67.272 1.00 7.71 220 ASP A CA 1
ATOM 1659 C C . ASP A 1 220 ? 25.858 2.567 68.128 1.00 7.58 220 ASP A C 1
ATOM 1660 O O . ASP A 1 220 ? 24.963 1.919 68.666 1.00 7.24 220 ASP A O 1
ATOM 1665 N N . GLU A 1 221 ? 27.143 2.260 68.267 1.00 7.37 221 GLU A N 1
ATOM 1666 C CA . GLU A 1 221 ? 27.534 1.123 69.086 1.00 8.07 221 GLU A CA 1
ATOM 1667 C C . GLU A 1 221 ? 27.104 1.326 70.533 1.00 7.25 221 GLU A C 1
ATOM 1668 O O . GLU A 1 221 ? 26.886 0.357 71.259 1.00 8.09 221 GLU A O 1
ATOM 1674 N N . ALA A 1 222 ? 26.975 2.583 70.947 1.00 7.06 222 ALA A N 1
ATOM 1675 C CA . ALA A 1 222 ? 26.591 2.901 72.318 1.00 7.40 222 ALA A CA 1
ATOM 1676 C C . ALA A 1 222 ? 25.095 3.128 72.508 1.00 7.40 222 ALA A C 1
ATOM 1677 O O . ALA A 1 222 ? 24.678 3.732 73.497 1.00 7.68 222 ALA A O 1
ATOM 1679 N N . GLU A 1 223 ? 24.283 2.631 71.582 1.00 7.13 223 GLU A N 1
ATOM 1680 C CA . GLU A 1 223 ? 22.839 2.812 71.683 1.00 7.89 223 GLU A CA 1
ATOM 1681 C C . GLU A 1 223 ? 22.267 2.396 73.039 1.00 6.60 223 GLU A C 1
ATOM 1682 O O . GLU A 1 223 ? 21.377 3.064 73.564 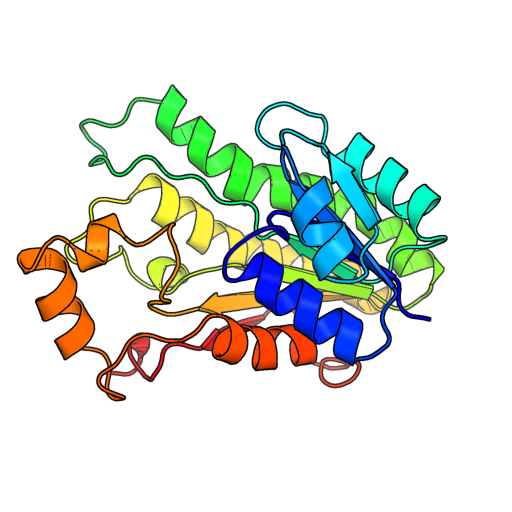1.00 7.94 223 GLU A O 1
ATOM 1688 N N . TYR A 1 224 ? 22.777 1.310 73.616 1.00 6.11 224 TYR A N 1
ATOM 1689 C CA . TYR A 1 224 ? 22.272 0.853 74.909 1.00 6.09 224 TYR A CA 1
ATOM 1690 C C . TYR A 1 224 ? 23.333 0.989 76.004 1.00 5.76 224 TYR A C 1
ATOM 1691 O O . TYR A 1 224 ? 23.230 0.359 77.059 1.00 6.46 224 TYR A O 1
ATOM 1700 N N . LEU A 1 225 ? 24.342 1.821 75.756 1.00 5.97 225 LEU A N 1
ATOM 1701 C CA . LEU A 1 225 ? 25.429 2.021 76.708 1.00 6.24 225 LEU A CA 1
ATOM 1702 C C . LEU A 1 225 ? 25.411 3.460 77.213 1.00 5.82 225 LEU A C 1
ATOM 1703 O O . LEU A 1 225 ? 25.721 4.395 76.468 1.00 6.10 225 LEU A O 1
ATOM 1708 N N . THR A 1 226 ? 25.038 3.643 78.475 1.00 5.81 226 THR A N 1
ATOM 1709 C CA . THR A 1 226 ? 24.990 4.983 79.028 1.00 6.22 226 THR A CA 1
ATOM 1710 C C . THR A 1 226 ? 25.151 5.007 80.548 1.00 5.46 226 THR A C 1
ATOM 1711 O O . THR A 1 226 ? 24.795 4.046 81.238 1.00 6.10 226 THR A O 1
ATOM 1715 N N . GLY A 1 227 ? 25.713 6.108 81.049 1.00 5.30 227 GLY A N 1
ATOM 1716 C CA . GLY A 1 227 ? 25.936 6.291 82.476 1.00 5.51 227 GLY A CA 1
ATOM 1717 C C . GLY A 1 227 ? 27.103 5.492 83.014 1.00 5.64 227 GLY A C 1
ATOM 1718 O O . GLY A 1 227 ? 27.185 5.238 84.217 1.00 6.72 227 GLY A O 1
ATOM 1719 N N . GLN A 1 228 ? 28.028 5.136 82.129 1.00 6.04 228 GLN A N 1
ATOM 1720 C CA . GLN A 1 228 ? 29.165 4.310 82.498 1.00 5.91 228 GLN A CA 1
ATOM 1721 C C . GLN A 1 228 ? 30.541 4.881 82.234 1.00 6.15 228 GLN A C 1
ATOM 1722 O O . GLN A 1 228 ? 30.733 5.737 81.367 1.00 6.48 228 GLN A O 1
ATOM 1728 N N . ALA A 1 229 ? 31.498 4.383 83.006 1.00 6.67 229 ALA A N 1
ATOM 1729 C CA . ALA A 1 229 ? 32.892 4.731 82.820 1.00 6.37 229 ALA A CA 1
ATOM 1730 C C . ALA A 1 229 ? 33.456 3.537 82.045 1.00 6.63 229 ALA A C 1
ATOM 1731 O O . ALA A 1 229 ? 33.091 2.383 82.308 1.00 8.35 229 ALA A O 1
ATOM 1733 N N . VAL A 1 230 ? 34.305 3.819 81.066 1.00 6.54 230 VAL A N 1
ATOM 1734 C CA . VAL A 1 230 ? 34.948 2.777 80.277 1.00 7.10 230 VAL A CA 1
ATOM 1735 C C . VAL A 1 230 ? 36.434 3.089 80.364 1.00 6.25 230 VAL A C 1
ATOM 1736 O O . VAL A 1 230 ? 36.894 4.101 79.834 1.00 6.85 230 VAL A O 1
ATOM 1740 N N . ALA A 1 231 ? 37.174 2.232 81.062 1.00 7.09 231 ALA A N 1
ATOM 1741 C CA . ALA A 1 231 ? 38.607 2.427 81.247 1.00 6.81 231 ALA A CA 1
ATOM 1742 C C . ALA A 1 231 ? 39.424 1.748 80.155 1.00 6.42 231 ALA A C 1
ATOM 1743 O O . ALA A 1 231 ? 39.270 0.555 79.898 1.00 6.43 231 ALA A O 1
ATOM 1745 N N . VAL A 1 232 ? 40.290 2.530 79.519 1.00 6.39 232 VAL A N 1
ATOM 1746 C CA . VAL A 1 232 ? 41.161 2.062 78.441 1.00 6.77 232 VAL A CA 1
ATOM 1747 C C . VAL A 1 232 ? 42.555 2.380 78.973 1.00 6.25 232 VAL A C 1
ATOM 1748 O O . VAL A 1 232 ? 43.132 3.434 78.680 1.00 6.88 232 VAL A O 1
ATOM 1752 N N . ASP A 1 233 ? 43.091 1.442 79.749 1.00 6.74 233 ASP A N 1
ATOM 1753 C CA . ASP A 1 233 ? 44.349 1.655 80.449 1.00 5.80 233 ASP A CA 1
A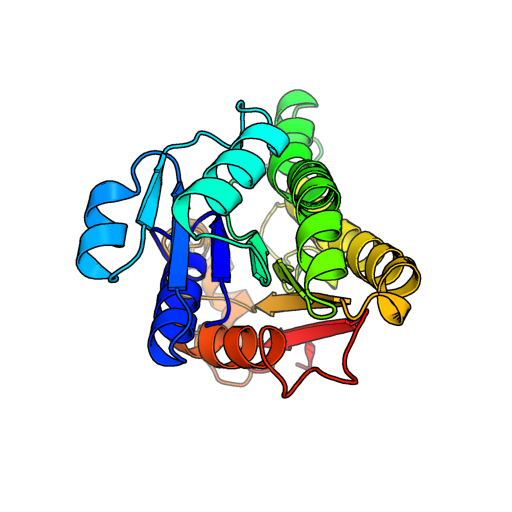TOM 1754 C C . ASP A 1 233 ? 45.428 0.586 80.370 1.00 5.67 233 ASP A C 1
ATOM 1755 O O . ASP A 1 233 ? 46.317 0.557 81.222 1.00 6.17 233 ASP A O 1
ATOM 1760 N N . GLY A 1 234 ? 45.354 -0.291 79.376 1.00 6.28 234 GLY A N 1
ATOM 1761 C CA . GLY A 1 234 ? 46.367 -1.323 79.237 1.00 6.13 234 GLY A CA 1
ATOM 1762 C C . GLY A 1 234 ? 46.447 -2.309 80.388 1.00 6.00 234 GLY A C 1
ATOM 1763 O O . GLY A 1 234 ? 47.427 -3.048 80.514 1.00 6.22 234 GLY A O 1
ATOM 1764 N N . GLY A 1 235 ? 45.410 -2.316 81.222 1.00 6.02 235 GLY A N 1
ATOM 1765 C CA . GLY A 1 235 ? 45.355 -3.217 82.360 1.00 6.29 235 GLY A CA 1
ATOM 1766 C C . GLY A 1 235 ? 45.783 -2.622 83.691 1.00 5.81 235 GLY A C 1
ATOM 1767 O O . GLY A 1 235 ? 45.781 -3.322 84.705 1.00 6.51 235 GLY A O 1
ATOM 1768 N N . PHE A 1 236 ? 46.136 -1.339 83.699 1.00 5.89 236 PHE A N 1
ATOM 1769 C CA . PHE A 1 236 ? 46.599 -0.669 84.915 1.00 5.89 236 PHE A CA 1
ATOM 1770 C C . PHE A 1 236 ? 45.713 -0.857 86.143 1.00 6.22 236 PHE A C 1
ATOM 1771 O O . PHE A 1 236 ? 46.189 -1.273 87.197 1.00 6.47 236 PHE A O 1
ATOM 1779 N N . LEU A 1 237 ? 44.430 -0.540 86.023 1.00 6.54 237 LEU A N 1
ATOM 1780 C CA . LEU A 1 237 ? 43.538 -0.670 87.167 1.00 7.21 237 LEU A CA 1
ATOM 1781 C C . LEU A 1 237 ? 43.336 -2.111 87.611 1.00 7.62 237 LEU A C 1
ATOM 1782 O O . LEU A 1 237 ? 43.159 -2.381 88.798 1.00 8.69 237 LEU A O 1
ATOM 1787 N N . ALA A 1 238 ? 43.377 -3.036 86.660 1.00 7.09 238 ALA A N 1
ATOM 1788 C CA . ALA A 1 238 ? 43.187 -4.451 86.959 1.00 7.91 238 ALA A CA 1
ATOM 1789 C C . ALA A 1 238 ? 44.383 -5.108 87.646 1.00 8.10 238 ALA A C 1
ATOM 1790 O O . ALA A 1 238 ? 44.219 -6.082 88.382 1.00 8.94 238 ALA A O 1
ATOM 1792 N N . TYR A 1 239 ? 45.575 -4.572 87.403 1.00 8.07 239 TYR A N 1
ATOM 1793 C CA . TYR A 1 239 ? 46.819 -5.115 87.945 1.00 8.17 239 TYR A CA 1
ATOM 1794 C C . TYR A 1 239 ? 46.723 -5.643 89.375 1.00 8.60 239 TYR A C 1
ATOM 1795 O O . TYR A 1 239 ? 46.360 -4.859 90.275 1.00 9.29 239 TYR A O 1
#

B-factor: mean 12.18, std 7.66, range [5.06, 50.28]

Organism: Thermus thermophilus (strain ATCC 27634 / DSM 579 / HB8) (NCBI:txid300852)

Nearest PDB structures (foldseek):
  4jp2-assembly1_A  TM=1.002E+00  e=2.899E-49  Thermus thermophilus HB8
  2ekq-assembly1_D  TM=9.979E-01  e=1.891E-45  Thermus thermophilus HB8
  3lqf-assembly1_B  TM=9.371E-01  e=3.586E-23  Cereibacter sphaeroides
  3awd-assembly1_D  TM=9.640E-01  e=2.269E-21  Gluconobacter oxydans
  3d3w-assembly1_A  TM=9.162E-01  e=8.684E-21  Homo sapiens

CATH classification: 3.40.50.720